Protein AF-A0AAU9LPA1-F1 (afdb_monomer)

Radius of gyration: 21.25 Å; Cα contacts (8 Å, |Δi|>4): 466; chains: 1; bounding box: 48×64×54 Å

Nearest PDB structures (foldseek):
  5tdm-assembly1_B  TM=9.597E-01  e=7.646E-27  Homo sapiens
  6hxh-assembly2_G  TM=8.617E-01  e=2.344E-28  Homo sapiens
  6hxi-assembly1_B  TM=8.928E-01  e=1.149E-27  Methanothrix soehngenii
  6znw-assembly1_B  TM=8.941E-01  e=1.763E-27  Methanothrix soehngenii
  6uuw-assembly1_A  TM=8.635E-01  e=1.298E-27  Homo sapiens

Sequence (310 aa):
MASLIITLLHLFIKFPSDFFKTKSKVHPCNRLFERLAIDFDWFLFSLQEKEATKPESDTKELISYARSNNKVVIGPATVGGIQAGAFKIGDTAGTIDNIIQCKLYRPGSVGFVSKSLYNIIVRVTDGIYEGIAIGGDVFPGSTLSDHVLRFNNIPQIKMIVVLGELGGRDEYSLVEALKSGKINKPVCAWVSGTCARLFKSEVQFGHVGAKSGGEMESAQAKNEALKDAGAVVPTSFESFEASIKETYEKLAEEGKITPVMEITPPHLPPKEVDNWLLHDATIREAYGGLNYEIFHLFRRTMRRWLRSFI

Foldseek 3Di:
DPFPDPDDDQPPPPPPPCLPVDPDPDDSLVVVCPVVPPDDQEEEAEDPPPDDDPPVVSVVVVLVSSVVSNHFYQDDAFCWKAQALFDDRHCPQHDPVSCVVLVSNDAFQEAEEECDDDRLLSVQGLHHRMYTRQHLEQDGSDAQQLSQLLLQLDLSHQEYEYEAEFADDRLVSVLVCLQVVSRDHAYAYAYDDQCQVVDPDWDDDPRNRHIHPDPCRHRVVSLVSCVVSPHNRDPDPVCSSVSSNVSNVVCVVVVSGDRDDDDDDDDDPPPVVVVVVVPDPPPPDDPDDDPDPVVVVVVVSSVVVSVSSD

Organism: NCBI:txid75947

Solvent-accessible surface area (backbone atoms only — not comparable to full-atom values): 17986 Å² total; per-residue (Å²): 144,85,87,83,88,85,77,86,78,81,70,70,87,72,72,59,85,70,75,80,68,70,94,57,103,60,66,77,62,60,65,57,52,67,68,57,64,76,84,57,66,65,44,79,38,63,54,65,90,83,68,72,83,73,57,69,66,62,49,50,53,50,38,53,52,30,57,78,65,75,30,50,32,42,7,38,47,24,60,37,30,35,34,24,56,76,49,66,34,72,65,40,71,64,52,71,67,49,31,58,77,44,50,38,70,38,56,25,35,28,27,36,38,22,44,62,90,77,75,66,58,40,80,54,44,65,15,44,27,33,37,39,18,28,16,32,42,76,68,41,42,40,54,67,36,60,54,49,56,42,41,57,70,37,86,68,37,59,35,36,39,40,42,52,56,24,17,66,62,62,68,53,57,35,26,51,37,34,64,69,59,76,47,84,53,58,37,38,39,49,38,40,59,62,67,58,78,80,49,96,59,78,52,78,49,96,38,79,26,30,34,56,83,47,72,75,18,31,14,59,50,45,39,51,48,34,37,77,33,68,34,51,50,56,96,45,79,84,44,39,61,56,53,48,26,54,54,47,50,51,35,38,75,71,63,74,43,78,79,62,79,89,72,86,74,82,87,72,82,64,74,75,57,58,68,60,59,73,71,49,94,80,80,85,82,85,92,80,83,81,70,61,67,57,50,50,50,49,53,49,55,46,50,60,58,56,60,67,76,115

Mean predicted aligned error: 13.07 Å

pLDDT: mean 71.8, std 25.43, range [22.91, 98.31]

Secondary structure (DSSP, 8-state):
--S-SSS---------GGGG----SS-HHHHHHHHHTTT-SEEE----TTS----HHHHHHHHHHHHHTT-EEE-SS---EEETTTEE-TTTT-SHHHHHHTTTTS--SEEEEESS---THHHHSS-EEEEEE--SSSS-SS-HHHHHHHHHH-TT--EEEEEEESSSSHHHHHHHHHHTT---S-EEEEEE-GGGGG-SS--B-SSTT-B--SGGGSHHHHHHHHHHTT-B--SSSTTHHHHHHHHHHHHHHTTS--PPPP-PPPPPPPTHHHHHHTT-TT--S--SS-SSHHHHHHHHHHHHHHTT--

InterPro domains:
  IPR002020 Citrate synthase [PTHR23118] (55-270)
  IPR005811 ATP-citrate synthase/succinyl-CoA ligase, C-terminal domain [PF00549] (117-232)
  IPR016102 Succinyl-CoA synthetase-like [G3DSA:3.40.50.261] (78-257)
  IPR016102 Succinyl-CoA synthetase-like [SSF52210] (89-243)

Structure (mmCIF, N/CA/C/O backbone):
data_AF-A0AAU9LPA1-F1
#
_entry.id   AF-A0AAU9LPA1-F1
#
loop_
_atom_site.group_PDB
_atom_site.id
_atom_site.type_symbol
_atom_site.label_atom_id
_atom_site.label_alt_id
_atom_site.label_comp_id
_atom_site.label_asym_id
_atom_site.label_entity_id
_atom_site.label_seq_id
_atom_site.pdbx_PDB_ins_code
_atom_site.Cartn_x
_atom_site.Cartn_y
_atom_site.Cartn_z
_atom_site.occupancy
_atom_site.B_iso_or_equiv
_atom_site.auth_seq_id
_atom_site.auth_comp_id
_atom_site.auth_asym_id
_atom_site.auth_atom_id
_atom_site.pdbx_PDB_model_num
ATOM 1 N N . MET A 1 1 ? 0.622 -30.640 17.023 1.00 25.89 1 MET A N 1
ATOM 2 C CA . MET A 1 1 ? 0.312 -30.340 15.603 1.00 25.89 1 MET A CA 1
ATOM 3 C C . MET A 1 1 ? 0.267 -28.827 15.313 1.00 25.89 1 MET A C 1
ATOM 5 O O . MET A 1 1 ? -0.582 -28.374 14.561 1.00 25.89 1 MET A O 1
ATOM 9 N N . ALA A 1 2 ? 1.189 -28.032 15.870 1.00 25.22 2 ALA A N 1
ATOM 10 C CA . ALA A 1 2 ? 1.262 -26.581 15.626 1.00 25.22 2 ALA A CA 1
ATOM 11 C C . ALA A 1 2 ? 2.718 -26.067 15.573 1.00 25.22 2 ALA A C 1
ATOM 13 O O . ALA A 1 2 ? 2.982 -24.917 15.885 1.00 25.22 2 ALA A O 1
ATOM 14 N N . SER A 1 3 ? 3.677 -26.928 15.206 1.00 25.06 3 SER A N 1
ATOM 15 C CA . SER A 1 3 ? 5.113 -26.618 15.323 1.00 25.06 3 SER A CA 1
ATOM 16 C C . SER A 1 3 ? 5.922 -26.895 14.049 1.00 25.06 3 SER A C 1
ATOM 18 O O . SER A 1 3 ? 7.108 -27.182 14.138 1.00 25.06 3 SER A O 1
ATOM 20 N N . LEU A 1 4 ? 5.307 -26.846 12.859 1.00 22.91 4 LEU A N 1
ATOM 21 C CA . LEU A 1 4 ? 5.985 -27.257 11.616 1.00 22.91 4 LEU A CA 1
ATOM 22 C C . LEU A 1 4 ? 5.607 -26.434 10.367 1.00 22.91 4 LEU A C 1
ATOM 24 O O . LEU A 1 4 ? 5.546 -26.972 9.268 1.00 22.91 4 LEU A O 1
ATOM 28 N N . ILE A 1 5 ? 5.327 -25.132 10.520 1.00 27.56 5 ILE A N 1
ATOM 29 C CA . ILE A 1 5 ? 4.976 -24.233 9.390 1.00 27.56 5 ILE A CA 1
ATOM 30 C C . ILE A 1 5 ? 5.965 -23.054 9.254 1.00 27.56 5 ILE A C 1
ATOM 32 O O . ILE A 1 5 ? 5.689 -22.067 8.589 1.00 27.56 5 ILE A O 1
ATOM 36 N N . ILE A 1 6 ? 7.164 -23.139 9.840 1.00 28.16 6 ILE A N 1
ATOM 37 C CA . ILE A 1 6 ? 8.212 -22.123 9.630 1.00 28.16 6 ILE A CA 1
ATOM 38 C C . ILE A 1 6 ? 9.537 -22.802 9.294 1.00 28.16 6 ILE A C 1
ATOM 40 O O . ILE A 1 6 ? 10.499 -22.718 10.048 1.00 28.16 6 ILE A O 1
ATOM 44 N N . THR A 1 7 ? 9.610 -23.510 8.166 1.00 26.11 7 THR A N 1
ATOM 45 C CA . THR A 1 7 ? 10.902 -23.753 7.508 1.00 26.11 7 THR A CA 1
ATOM 46 C C . THR A 1 7 ? 10.714 -24.070 6.025 1.00 26.11 7 THR A C 1
ATOM 48 O O . THR A 1 7 ? 9.915 -24.925 5.663 1.00 26.11 7 THR A O 1
ATOM 51 N N . LEU A 1 8 ? 11.510 -23.385 5.197 1.00 27.47 8 LEU A N 1
ATOM 52 C CA . LEU A 1 8 ? 11.857 -23.712 3.810 1.00 27.47 8 LEU A CA 1
ATOM 53 C C . LEU A 1 8 ? 10.744 -23.646 2.754 1.00 27.47 8 LEU A C 1
ATOM 55 O O . LEU A 1 8 ? 10.196 -24.653 2.328 1.00 27.47 8 LEU A O 1
ATOM 59 N N . LEU A 1 9 ? 10.577 -22.455 2.173 1.00 27.44 9 LEU A N 1
ATOM 60 C CA . LEU A 1 9 ? 10.394 -22.347 0.724 1.00 27.44 9 LEU A CA 1
ATOM 61 C C . LEU A 1 9 ? 11.063 -21.058 0.213 1.00 27.44 9 LEU A C 1
ATOM 63 O O . LEU A 1 9 ? 10.413 -20.069 -0.112 1.00 27.44 9 LEU A O 1
ATOM 67 N N . HIS A 1 10 ? 12.398 -21.061 0.151 1.00 27.53 10 HIS A N 1
ATOM 68 C CA . HIS A 1 10 ? 13.104 -20.167 -0.766 1.00 27.53 10 HIS A CA 1
ATOM 69 C C . HIS A 1 10 ? 12.846 -20.695 -2.178 1.00 27.53 10 HIS A C 1
ATOM 71 O O . HIS A 1 10 ? 13.619 -21.500 -2.695 1.00 27.53 10 HIS A O 1
ATOM 77 N N . LEU A 1 11 ? 11.746 -20.274 -2.805 1.00 26.80 11 LEU A N 1
ATOM 78 C CA . LEU A 1 11 ? 11.577 -20.470 -4.240 1.00 26.80 11 LEU A CA 1
ATOM 79 C C . LEU A 1 11 ? 12.449 -19.433 -4.967 1.00 26.80 11 LEU A C 1
ATOM 81 O O . LEU A 1 11 ? 11.961 -18.492 -5.583 1.00 26.80 11 LEU A O 1
ATOM 85 N N . PHE A 1 12 ? 13.770 -19.594 -4.871 1.00 26.23 12 PHE A N 1
ATOM 86 C CA . PHE A 1 12 ? 14.641 -19.103 -5.926 1.00 26.23 12 PHE A CA 1
ATOM 87 C C . PHE A 1 12 ? 14.330 -19.974 -7.138 1.00 26.23 12 PHE A C 1
ATOM 89 O O . PHE A 1 12 ? 14.742 -21.133 -7.195 1.00 26.23 12 PHE A O 1
ATOM 96 N N . ILE A 1 13 ? 13.636 -19.428 -8.134 1.00 29.64 13 ILE A N 1
ATOM 97 C CA . ILE A 1 13 ? 13.761 -19.962 -9.490 1.00 29.64 13 ILE A CA 1
ATOM 98 C C . ILE A 1 13 ? 15.169 -19.571 -9.962 1.00 29.64 13 ILE A C 1
ATOM 100 O O . ILE A 1 13 ? 15.362 -18.626 -10.720 1.00 29.64 13 ILE A O 1
ATOM 104 N N . LYS A 1 14 ? 16.192 -20.251 -9.432 1.00 23.80 14 LYS A N 1
ATOM 105 C CA . LYS A 1 14 ? 17.555 -20.172 -9.948 1.00 23.80 14 LYS A CA 1
ATOM 106 C C . LYS A 1 14 ? 17.574 -21.078 -11.170 1.00 23.80 14 LYS A C 1
ATOM 108 O O . LYS A 1 14 ? 17.682 -22.297 -11.048 1.00 23.80 14 LYS A O 1
ATOM 113 N N . PHE A 1 15 ? 17.379 -20.488 -12.345 1.00 30.17 15 PHE A N 1
ATOM 114 C CA . PHE A 1 15 ? 17.564 -21.216 -13.593 1.00 30.17 15 PHE A CA 1
ATOM 115 C C . PHE A 1 15 ? 19.013 -21.723 -13.642 1.00 30.17 15 PHE A C 1
ATOM 117 O O . PHE A 1 15 ? 19.930 -20.933 -13.397 1.00 30.17 15 PHE A O 1
ATOM 124 N N . PRO A 1 16 ? 19.257 -23.016 -13.920 1.00 23.89 16 PRO A N 1
ATOM 125 C CA . PRO A 1 16 ? 20.613 -23.492 -14.153 1.00 23.89 16 PRO A CA 1
ATOM 126 C C . PRO A 1 16 ? 21.226 -22.685 -15.303 1.00 23.89 16 PRO A C 1
ATOM 128 O O . PRO A 1 16 ? 20.545 -22.371 -16.278 1.00 23.89 16 PRO A O 1
ATOM 131 N N . SER A 1 17 ? 22.509 -22.347 -15.197 1.00 29.09 17 SER A N 1
ATOM 132 C CA . SER A 1 17 ? 23.259 -21.551 -16.184 1.00 29.09 17 SER A CA 1
ATOM 133 C C . SER A 1 17 ? 23.219 -22.127 -17.610 1.00 29.09 17 SER A C 1
ATOM 135 O O . SER A 1 17 ? 23.472 -21.412 -18.579 1.00 29.09 17 SER A O 1
ATOM 137 N N . ASP A 1 18 ? 22.839 -23.395 -17.758 1.00 28.44 18 ASP A N 1
ATOM 138 C CA . ASP A 1 18 ? 22.661 -24.063 -19.046 1.00 28.44 18 ASP A CA 1
ATOM 139 C C . ASP A 1 18 ? 21.283 -23.817 -19.697 1.00 28.44 18 ASP A C 1
ATOM 141 O O . ASP A 1 18 ? 21.105 -24.095 -20.884 1.00 28.44 18 ASP A O 1
ATOM 145 N N . PHE A 1 19 ? 20.324 -23.213 -18.981 1.00 30.16 19 PHE A N 1
ATOM 146 C CA . PHE A 1 19 ? 18.989 -22.867 -19.496 1.00 30.16 19 PHE A CA 1
ATOM 147 C C . PHE A 1 19 ? 19.043 -21.803 -20.612 1.00 30.16 19 PHE A C 1
ATOM 149 O O . PHE A 1 19 ? 18.192 -21.787 -21.500 1.00 30.16 19 PHE A O 1
ATOM 156 N N . PHE A 1 20 ? 20.088 -20.968 -20.626 1.00 30.47 20 PHE A N 1
ATOM 157 C CA . PHE A 1 20 ? 20.304 -19.912 -21.625 1.00 30.47 20 PHE A CA 1
ATOM 158 C C . PHE A 1 20 ? 21.114 -20.354 -22.860 1.00 30.47 20 PHE A C 1
ATOM 160 O O . PHE A 1 20 ? 21.300 -19.562 -23.781 1.00 30.47 20 PHE A O 1
ATOM 167 N N . LYS A 1 21 ? 21.603 -21.603 -22.929 1.00 24.19 21 LYS A N 1
ATOM 168 C CA . LYS A 1 21 ? 22.576 -22.022 -23.963 1.00 24.19 21 LYS A CA 1
ATOM 169 C C . LYS A 1 21 ? 22.000 -22.723 -25.198 1.00 24.19 21 LYS A C 1
ATOM 171 O O . LYS A 1 21 ? 22.768 -23.135 -26.068 1.00 24.19 21 LYS A O 1
ATOM 176 N N . THR A 1 22 ? 20.681 -22.857 -25.348 1.00 26.05 22 THR A N 1
ATOM 177 C CA . THR A 1 22 ? 20.134 -23.539 -26.537 1.00 26.05 22 THR A CA 1
ATOM 178 C C . THR A 1 22 ? 20.005 -22.592 -27.737 1.00 26.05 22 THR A C 1
ATOM 180 O O . THR A 1 22 ? 19.208 -21.658 -27.747 1.00 26.05 22 THR A O 1
ATOM 183 N N . LYS A 1 23 ? 20.822 -22.847 -28.770 1.00 25.84 23 LYS A N 1
ATOM 184 C CA . LYS A 1 23 ? 20.811 -22.185 -30.085 1.00 25.84 23 LYS A CA 1
ATOM 185 C C . LYS A 1 23 ? 19.492 -22.456 -30.828 1.00 25.84 23 LYS A C 1
ATOM 187 O O . LYS A 1 23 ? 19.424 -23.322 -31.691 1.00 25.84 23 LYS A O 1
ATOM 192 N N . SER A 1 24 ? 18.446 -21.698 -30.530 1.00 26.05 24 SER A N 1
ATOM 193 C CA . SER A 1 24 ? 17.284 -21.548 -31.411 1.00 26.05 24 SER A CA 1
ATOM 194 C C . SER A 1 24 ? 16.767 -20.122 -31.279 1.00 26.05 24 SER A C 1
ATOM 196 O O . SER A 1 24 ? 16.541 -19.674 -30.159 1.00 26.05 24 SER A O 1
ATOM 198 N N . LYS A 1 25 ? 16.605 -19.408 -32.400 1.00 27.36 25 LYS A N 1
ATOM 199 C CA . LYS A 1 25 ? 16.082 -18.032 -32.493 1.00 27.36 25 LYS A CA 1
ATOM 200 C C . LYS A 1 25 ? 14.596 -17.949 -32.083 1.00 27.36 25 LYS A C 1
ATOM 202 O O . LYS A 1 25 ? 13.742 -17.619 -32.894 1.00 27.36 25 LYS A O 1
ATOM 207 N N . VAL A 1 26 ? 14.287 -18.260 -30.829 1.00 27.36 26 VAL A N 1
ATOM 208 C CA . VAL A 1 26 ? 12.989 -18.035 -30.181 1.00 27.36 26 VAL A CA 1
ATOM 209 C C . VAL A 1 26 ? 13.312 -17.439 -28.814 1.00 27.36 26 VAL A C 1
ATOM 211 O O . VAL A 1 26 ? 14.067 -18.040 -28.052 1.00 27.36 26 VAL A O 1
ATOM 214 N N . HIS A 1 27 ? 12.833 -16.220 -28.551 1.00 28.77 27 HIS A N 1
ATOM 215 C CA . HIS A 1 27 ? 13.207 -15.442 -27.366 1.00 28.77 27 HIS A CA 1
ATOM 216 C C . HIS A 1 27 ? 12.975 -16.238 -26.060 1.00 28.77 27 HIS A C 1
ATOM 218 O O . HIS A 1 27 ? 11.924 -16.872 -25.927 1.00 28.77 27 HIS A O 1
ATOM 224 N N . PRO A 1 28 ? 13.901 -16.181 -25.074 1.00 32.56 28 PRO A N 1
ATOM 225 C CA . PRO A 1 28 ? 13.792 -16.892 -23.790 1.00 32.56 28 PRO A CA 1
ATOM 226 C C . PRO A 1 28 ? 12.477 -16.637 -23.035 1.00 32.56 28 PRO A C 1
ATOM 228 O O . PRO A 1 28 ? 12.010 -17.502 -22.296 1.00 32.56 28 PRO A O 1
ATOM 231 N N . CYS A 1 29 ? 11.857 -15.476 -23.270 1.00 36.91 29 CYS A N 1
ATOM 232 C CA . CYS A 1 29 ? 10.557 -15.087 -22.734 1.00 36.91 29 CYS A CA 1
ATOM 233 C C . CYS A 1 29 ? 9.452 -16.099 -23.086 1.00 36.91 29 CYS A C 1
ATOM 235 O O . CYS A 1 29 ? 8.732 -16.536 -22.190 1.00 36.91 29 CYS A O 1
ATOM 237 N N . ASN A 1 30 ? 9.344 -16.552 -24.341 1.00 30.62 30 ASN A N 1
ATOM 238 C CA . ASN A 1 30 ? 8.182 -17.328 -24.810 1.00 30.62 30 ASN A CA 1
ATOM 239 C C . ASN A 1 30 ? 8.044 -18.697 -24.124 1.00 30.62 30 ASN A C 1
ATOM 241 O O . ASN A 1 30 ? 6.934 -19.135 -23.839 1.00 30.62 30 ASN A O 1
ATOM 245 N N . ARG A 1 31 ? 9.156 -19.355 -23.760 1.00 31.17 31 ARG A N 1
ATOM 246 C CA . ARG A 1 31 ? 9.090 -20.626 -23.008 1.00 31.17 31 ARG A CA 1
ATOM 247 C C . ARG A 1 31 ? 8.753 -20.438 -21.529 1.00 31.17 31 ARG A C 1
ATOM 249 O O . ARG A 1 31 ? 8.183 -21.343 -20.922 1.00 31.17 31 ARG A O 1
ATOM 256 N N . LEU A 1 32 ? 9.115 -19.291 -20.949 1.00 37.56 32 LEU A N 1
ATOM 257 C CA . LEU A 1 32 ? 8.722 -18.921 -19.588 1.00 37.56 32 LEU A CA 1
ATOM 258 C C . LEU A 1 32 ? 7.206 -18.660 -19.531 1.00 37.56 32 LEU A C 1
ATOM 260 O O . LEU A 1 32 ? 6.538 -19.114 -18.603 1.00 37.56 32 LEU A O 1
ATOM 264 N N . PHE A 1 33 ? 6.675 -18.000 -20.569 1.00 37.41 33 PHE A N 1
ATOM 265 C CA . PHE A 1 33 ? 5.254 -17.702 -20.756 1.00 37.41 33 PHE A CA 1
ATOM 266 C C . PHE A 1 33 ? 4.384 -18.966 -20.833 1.00 37.41 33 PHE A C 1
ATOM 268 O O . PHE A 1 33 ? 3.417 -19.078 -20.085 1.00 37.41 33 PHE A O 1
ATOM 275 N N . GLU A 1 34 ? 4.735 -19.944 -21.672 1.00 31.38 34 GLU A N 1
ATOM 276 C CA . GLU A 1 34 ? 3.861 -21.100 -21.944 1.00 31.38 34 GLU A CA 1
ATOM 277 C C . GLU A 1 34 ? 3.741 -22.100 -20.779 1.00 31.38 34 GLU A C 1
ATOM 279 O O . GLU A 1 34 ? 2.695 -22.724 -20.615 1.00 31.38 34 GLU A O 1
ATOM 284 N N . ARG A 1 35 ? 4.778 -22.265 -19.940 1.00 32.47 35 ARG A N 1
ATOM 285 C CA . ARG A 1 35 ? 4.774 -23.268 -18.851 1.00 32.47 35 ARG A CA 1
ATOM 286 C C . ARG A 1 35 ? 4.304 -22.744 -17.496 1.00 32.47 35 ARG A C 1
ATOM 288 O O . ARG A 1 35 ? 3.750 -23.515 -16.721 1.00 32.47 35 ARG A O 1
ATOM 295 N N . LEU A 1 36 ? 4.496 -21.460 -17.200 1.00 37.28 36 LEU A N 1
ATOM 296 C CA . LEU A 1 36 ? 4.012 -20.850 -15.952 1.00 37.28 36 LEU A CA 1
ATOM 297 C C . LEU A 1 36 ? 2.509 -20.513 -16.029 1.00 37.28 36 LEU A C 1
ATOM 299 O O . LEU A 1 36 ? 1.811 -20.517 -15.016 1.00 37.28 36 LEU A O 1
ATOM 303 N N . ALA A 1 37 ? 1.994 -20.292 -17.242 1.00 32.97 37 ALA A N 1
ATOM 304 C CA . ALA A 1 37 ? 0.611 -19.949 -17.559 1.00 32.97 37 ALA A CA 1
ATOM 305 C C . ALA A 1 37 ? -0.466 -20.967 -17.140 1.00 32.97 37 ALA A C 1
ATOM 307 O O . ALA A 1 37 ? -1.625 -20.579 -17.018 1.00 32.97 37 ALA A O 1
ATOM 30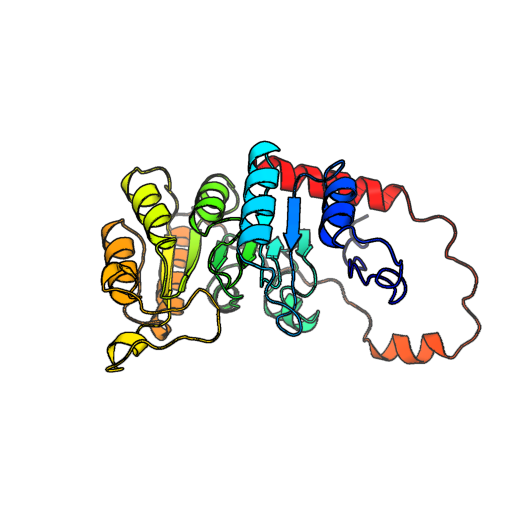8 N N . ILE A 1 38 ? -0.140 -22.236 -16.909 1.00 36.00 38 ILE A N 1
ATOM 309 C CA . ILE A 1 38 ? -1.173 -23.285 -16.881 1.00 36.00 38 ILE A CA 1
ATOM 310 C C . ILE A 1 38 ? -1.705 -23.578 -15.461 1.00 36.00 38 ILE A C 1
ATOM 312 O O . ILE A 1 38 ? -2.860 -23.966 -15.331 1.00 36.00 38 ILE A O 1
ATOM 316 N N . ASP A 1 39 ? -0.946 -23.300 -14.388 1.00 34.25 39 ASP A N 1
ATOM 317 C CA . ASP A 1 39 ? -1.281 -23.833 -13.046 1.00 34.25 39 ASP A CA 1
ATOM 318 C C . ASP A 1 39 ? -1.404 -22.822 -11.884 1.00 34.25 39 ASP A C 1
ATOM 320 O O . ASP A 1 39 ? -1.835 -23.209 -10.792 1.00 34.25 39 ASP A O 1
ATOM 324 N N . PHE A 1 40 ? -1.056 -21.544 -12.083 1.00 39.56 40 PHE A N 1
ATOM 325 C CA . PHE A 1 40 ? -1.021 -20.541 -11.003 1.00 39.56 40 PHE A CA 1
ATOM 326 C C . PHE A 1 40 ? -1.854 -19.291 -11.312 1.00 39.56 40 PHE A C 1
ATOM 328 O O . PHE A 1 40 ? -1.776 -18.754 -12.418 1.00 39.56 40 PHE A O 1
ATOM 335 N N . ASP A 1 41 ? -2.599 -18.803 -10.316 1.00 45.50 41 ASP A N 1
ATOM 336 C CA . ASP A 1 41 ? -3.430 -17.587 -10.402 1.00 45.50 41 ASP A CA 1
ATOM 337 C C . ASP A 1 41 ? -2.588 -16.287 -10.300 1.00 45.50 41 ASP A C 1
ATOM 339 O O . ASP A 1 41 ? -3.083 -15.193 -10.565 1.00 45.50 41 ASP A O 1
ATOM 343 N N . TRP A 1 42 ? -1.316 -16.390 -9.883 1.00 43.66 42 TRP A N 1
ATOM 344 C CA . TRP A 1 42 ? -0.427 -15.262 -9.560 1.00 43.66 42 TRP A CA 1
ATOM 345 C C . TRP A 1 42 ? 0.975 -15.455 -10.134 1.00 43.66 42 TRP A C 1
ATOM 347 O O . TRP A 1 42 ? 1.523 -16.557 -10.064 1.00 43.66 42 TRP A O 1
ATOM 357 N N . PHE A 1 43 ? 1.585 -14.366 -10.610 1.00 53.78 43 PHE A N 1
ATOM 358 C CA . PHE A 1 43 ? 2.985 -14.318 -11.031 1.00 53.78 43 PHE A CA 1
ATOM 359 C C . PHE A 1 43 ? 3.755 -13.230 -10.288 1.00 53.78 43 PHE A C 1
ATOM 361 O O . PHE A 1 43 ? 3.314 -12.088 -10.184 1.00 53.78 43 PHE A O 1
ATOM 368 N N . LEU A 1 44 ? 4.945 -13.581 -9.809 1.00 51.34 44 LEU A N 1
ATOM 369 C CA . LEU A 1 44 ? 5.936 -12.610 -9.365 1.00 51.34 44 LEU A CA 1
ATOM 370 C C . LEU A 1 44 ? 6.972 -12.435 -10.469 1.00 51.34 44 LEU A C 1
ATOM 372 O O . LEU A 1 44 ? 7.588 -13.415 -10.888 1.00 51.34 44 LEU A O 1
ATOM 376 N N . PHE A 1 45 ? 7.234 -11.190 -10.856 1.00 57.69 45 PHE A N 1
ATOM 377 C CA . PHE A 1 45 ? 8.414 -10.849 -11.644 1.00 57.69 45 PHE A CA 1
ATOM 378 C C . PHE A 1 45 ? 9.383 -10.023 -10.799 1.00 57.69 45 PHE A C 1
ATOM 380 O O . PHE A 1 45 ? 9.300 -8.802 -10.725 1.00 57.69 45 PHE A O 1
ATOM 387 N N . SER A 1 46 ? 10.334 -10.710 -10.166 1.00 51.22 46 SER A N 1
ATOM 388 C CA . SER A 1 46 ? 11.497 -10.069 -9.556 1.00 51.22 46 SER A CA 1
ATOM 389 C C . SER A 1 46 ? 12.635 -10.113 -10.571 1.00 51.22 46 SER A C 1
ATOM 391 O O . SER A 1 46 ? 13.391 -11.079 -10.637 1.00 51.22 46 SER A O 1
ATOM 393 N N . LEU A 1 47 ? 12.708 -9.110 -11.446 1.00 46.31 47 LEU A N 1
ATOM 394 C CA . LEU A 1 47 ? 13.939 -8.863 -12.191 1.00 46.31 47 LEU A CA 1
ATOM 395 C C . LEU A 1 47 ? 14.827 -8.034 -11.265 1.00 46.31 47 LEU A C 1
ATOM 397 O O . LEU A 1 47 ? 14.513 -6.881 -10.979 1.00 46.31 47 LEU A O 1
ATOM 401 N N . GLN A 1 48 ? 15.885 -8.651 -10.730 1.00 40.03 48 GLN A N 1
ATOM 402 C CA . GLN A 1 48 ? 16.951 -7.894 -10.079 1.00 40.03 48 GLN A CA 1
ATOM 403 C C . GLN A 1 48 ? 17.507 -6.908 -11.107 1.00 40.03 48 GLN A C 1
ATOM 405 O O . GLN A 1 48 ? 17.893 -7.319 -12.198 1.00 40.03 48 GLN A O 1
ATOM 410 N N . GLU A 1 49 ? 17.584 -5.633 -10.733 1.00 41.69 49 GLU A N 1
ATOM 411 C CA . GLU A 1 49 ? 17.997 -4.485 -11.561 1.00 41.69 49 GLU A CA 1
ATOM 412 C C . GLU A 1 49 ? 19.366 -4.621 -12.260 1.00 41.69 49 GLU A C 1
ATOM 414 O O . GLU A 1 49 ? 19.785 -3.714 -12.973 1.00 41.69 49 GLU A O 1
ATOM 419 N N . LYS A 1 50 ? 20.108 -5.718 -12.061 1.00 31.33 50 LYS A N 1
ATOM 420 C CA . LYS A 1 50 ? 21.499 -5.822 -12.505 1.00 31.33 50 LYS A CA 1
ATOM 421 C C . LYS A 1 50 ? 21.706 -6.253 -13.949 1.00 31.33 50 LYS A C 1
ATOM 423 O O . LYS A 1 50 ? 22.754 -5.912 -14.480 1.00 31.33 50 LYS A O 1
ATOM 428 N N . GLU A 1 51 ? 20.751 -6.898 -14.613 1.00 31.75 51 GLU A N 1
ATOM 429 C CA . GLU A 1 51 ? 20.845 -7.130 -16.060 1.00 31.75 51 GLU A CA 1
ATOM 430 C C . GLU A 1 51 ? 19.456 -7.089 -16.706 1.00 31.75 51 GLU A C 1
ATOM 432 O O . GLU A 1 51 ? 18.573 -7.863 -16.353 1.00 31.75 51 GLU A O 1
ATOM 437 N N . ALA A 1 52 ? 19.310 -6.189 -17.682 1.00 36.53 52 ALA A N 1
ATOM 438 C CA . ALA A 1 52 ? 18.143 -5.983 -18.536 1.00 36.53 52 ALA A CA 1
ATOM 439 C C . ALA A 1 52 ? 16.874 -5.481 -17.822 1.00 36.53 52 ALA A C 1
ATOM 441 O O . ALA A 1 52 ? 16.051 -6.248 -17.320 1.00 36.53 52 ALA A O 1
ATOM 442 N N . THR A 1 53 ? 16.629 -4.172 -17.937 1.00 43.81 53 THR A N 1
ATOM 443 C CA . THR A 1 53 ? 15.263 -3.693 -18.157 1.00 43.81 53 THR A CA 1
ATOM 444 C C . THR A 1 53 ? 14.641 -4.592 -19.219 1.00 43.81 53 THR A C 1
ATOM 446 O O . THR A 1 53 ? 15.091 -4.631 -20.367 1.00 43.81 53 THR A O 1
ATOM 449 N N . LYS A 1 54 ? 13.626 -5.369 -18.839 1.00 55.06 54 LYS A N 1
ATOM 450 C CA . LYS A 1 54 ? 12.757 -5.977 -19.841 1.00 55.06 54 LYS A CA 1
ATOM 451 C C . LYS A 1 54 ? 12.262 -4.817 -20.718 1.00 55.06 54 LYS A C 1
ATOM 453 O O . LYS A 1 54 ? 11.863 -3.796 -20.148 1.00 55.06 54 LYS A O 1
ATOM 458 N N . PRO A 1 55 ? 12.308 -4.901 -22.059 1.00 64.00 55 PRO A N 1
ATOM 459 C CA . PRO A 1 55 ? 11.707 -3.870 -22.893 1.00 64.00 55 PRO A CA 1
ATOM 460 C C . PRO A 1 55 ? 10.276 -3.619 -22.416 1.00 64.00 55 PRO A C 1
ATOM 462 O O . PRO A 1 55 ? 9.543 -4.575 -22.163 1.00 64.00 55 PRO A O 1
ATOM 465 N N . GLU A 1 56 ? 9.858 -2.357 -22.288 1.00 69.44 56 GLU A N 1
ATOM 466 C CA . GLU A 1 56 ? 8.507 -2.016 -21.803 1.00 69.44 56 GLU A CA 1
ATOM 467 C C . GLU A 1 56 ? 7.401 -2.766 -22.565 1.00 69.44 56 GLU A C 1
ATOM 469 O O . GLU A 1 56 ? 6.344 -3.070 -22.013 1.00 69.44 56 GLU A O 1
ATOM 474 N N . SER A 1 57 ? 7.662 -3.081 -23.838 1.00 77.12 57 SER A N 1
ATOM 475 C CA . SER A 1 57 ? 6.810 -3.908 -24.691 1.00 77.12 57 SER A CA 1
ATOM 476 C C . SER A 1 57 ? 6.519 -5.282 -24.080 1.00 77.12 57 SER A C 1
ATOM 478 O O . SER A 1 57 ? 5.360 -5.678 -23.983 1.00 77.12 57 SER A O 1
ATOM 480 N N . ASP A 1 58 ? 7.542 -5.984 -23.596 1.00 75.88 58 ASP A N 1
ATOM 481 C CA . ASP A 1 58 ? 7.395 -7.327 -23.037 1.00 75.88 58 ASP A CA 1
ATOM 482 C C . ASP A 1 58 ? 6.672 -7.310 -21.682 1.00 75.88 58 ASP A C 1
ATOM 484 O O . ASP A 1 58 ? 6.081 -8.313 -21.266 1.00 75.88 58 ASP A O 1
ATOM 488 N N . THR A 1 59 ? 6.782 -6.207 -20.937 1.00 76.56 59 THR A N 1
ATOM 489 C CA . THR A 1 59 ? 6.024 -6.000 -19.698 1.00 76.56 59 THR A CA 1
ATOM 490 C C . THR A 1 59 ? 4.555 -5.764 -20.033 1.00 76.56 59 THR A C 1
ATOM 492 O O . THR A 1 59 ? 3.690 -6.418 -19.458 1.00 76.56 59 THR A O 1
ATOM 495 N N . LYS A 1 60 ? 4.249 -4.924 -21.029 1.00 80.69 60 LYS A N 1
ATOM 496 C CA . LYS A 1 60 ? 2.871 -4.686 -21.493 1.00 80.69 60 LYS A CA 1
ATOM 497 C C . LYS A 1 60 ? 2.201 -5.961 -22.009 1.00 80.69 60 LYS A C 1
ATOM 499 O O . LYS A 1 60 ? 1.044 -6.208 -21.673 1.00 80.69 60 LYS A O 1
ATOM 504 N N . GLU A 1 61 ? 2.919 -6.787 -22.769 1.00 81.75 61 GLU A N 1
ATOM 505 C CA . GLU A 1 61 ? 2.412 -8.076 -23.256 1.00 81.75 61 GLU A CA 1
ATOM 506 C C . GLU A 1 61 ? 2.092 -9.031 -22.097 1.00 81.75 61 GLU A C 1
ATOM 508 O O . GLU A 1 61 ? 1.004 -9.605 -22.047 1.00 81.75 61 GLU A O 1
ATOM 513 N N . LEU A 1 62 ? 2.983 -9.125 -21.102 1.00 78.75 62 LEU A N 1
ATOM 514 C CA . LEU A 1 62 ? 2.749 -9.922 -19.896 1.00 78.75 62 LEU A CA 1
ATOM 515 C C . LEU A 1 62 ? 1.520 -9.445 -19.115 1.00 78.75 62 LEU A C 1
ATOM 517 O O . LEU A 1 62 ? 0.716 -10.267 -18.677 1.00 78.75 62 LEU A O 1
ATOM 521 N N . ILE A 1 63 ? 1.360 -8.133 -18.951 1.00 82.44 63 ILE A N 1
ATOM 522 C CA . ILE A 1 63 ? 0.212 -7.543 -18.254 1.00 82.44 63 ILE A CA 1
ATOM 523 C C . ILE A 1 63 ? -1.083 -7.845 -19.007 1.00 82.44 63 ILE A C 1
ATOM 525 O O . ILE A 1 63 ? -2.072 -8.251 -18.398 1.00 82.44 63 ILE A O 1
ATOM 529 N N . SER A 1 64 ? -1.078 -7.681 -20.332 1.00 84.06 64 SER A N 1
ATOM 530 C CA . SER A 1 64 ? -2.228 -7.990 -21.185 1.00 84.06 64 SER A CA 1
ATOM 531 C C . SER A 1 64 ? -2.616 -9.467 -21.086 1.00 84.06 64 SER A C 1
ATOM 533 O O . SER A 1 64 ? -3.789 -9.788 -20.875 1.00 84.06 64 SER A O 1
ATOM 535 N N . TYR A 1 65 ? -1.626 -10.361 -21.146 1.00 82.12 65 TYR A N 1
ATOM 536 C CA . TYR A 1 65 ? -1.829 -11.795 -20.991 1.00 82.12 65 TYR A CA 1
ATOM 537 C C . TYR A 1 65 ? -2.408 -12.139 -19.614 1.00 82.12 65 TYR A C 1
ATOM 539 O O . TYR A 1 65 ? -3.403 -12.858 -19.526 1.00 82.12 65 TYR A O 1
ATOM 547 N N . ALA A 1 66 ? -1.825 -11.606 -18.538 1.00 80.69 66 ALA A N 1
ATOM 548 C CA . ALA A 1 66 ? -2.280 -11.868 -17.178 1.00 80.69 66 ALA A CA 1
ATOM 549 C C . ALA A 1 66 ? -3.726 -11.404 -16.965 1.00 80.69 66 ALA A C 1
ATOM 551 O O . ALA A 1 66 ? -4.555 -12.193 -16.514 1.00 80.69 66 ALA A O 1
ATOM 552 N N . ARG A 1 67 ? -4.061 -10.177 -17.388 1.00 82.62 67 ARG A N 1
ATOM 553 C CA . ARG A 1 67 ? -5.428 -9.637 -17.306 1.00 82.62 67 ARG A CA 1
ATOM 554 C C . ARG A 1 67 ? -6.428 -10.478 -18.093 1.00 82.62 67 ARG A C 1
ATOM 556 O O . ARG A 1 67 ? -7.485 -10.800 -17.567 1.00 82.62 67 ARG A O 1
ATOM 563 N N . SER A 1 68 ? -6.072 -10.894 -19.309 1.00 85.25 68 SER A N 1
ATOM 564 C CA . SER A 1 68 ? -6.937 -11.738 -20.152 1.00 85.25 68 SER A CA 1
ATOM 565 C C . SER A 1 68 ? -7.199 -13.121 -19.548 1.00 85.25 68 SER A C 1
ATOM 567 O O . SER A 1 68 ? -8.165 -13.779 -19.919 1.00 85.25 68 SER A O 1
ATOM 569 N N . ASN A 1 69 ? -6.356 -13.558 -18.610 1.00 81.81 69 ASN A N 1
ATOM 570 C CA . ASN A 1 69 ? -6.466 -14.843 -17.926 1.00 81.81 69 ASN A CA 1
ATOM 571 C C . ASN A 1 69 ? -6.880 -14.707 -16.449 1.00 81.81 69 ASN A C 1
ATOM 573 O O . ASN A 1 69 ? -6.758 -15.678 -15.706 1.00 81.81 69 ASN A O 1
ATOM 577 N N . ASN A 1 70 ? -7.359 -13.533 -16.012 1.00 80.50 70 ASN A N 1
ATOM 578 C CA . ASN A 1 70 ? -7.718 -13.242 -14.615 1.00 80.50 70 ASN A CA 1
ATOM 579 C C . ASN A 1 70 ? -6.594 -13.551 -13.614 1.00 80.50 70 ASN A C 1
ATOM 581 O O . ASN A 1 70 ? -6.825 -14.095 -12.535 1.00 80.50 70 ASN A O 1
ATOM 585 N N . LYS A 1 71 ? -5.362 -13.210 -13.989 1.00 79.88 71 LYS A N 1
ATOM 586 C CA . LYS A 1 71 ? -4.169 -13.394 -13.165 1.00 79.88 71 LYS A CA 1
ATOM 587 C C . LYS A 1 71 ? -3.615 -12.059 -12.727 1.00 79.88 71 LYS A C 1
ATOM 589 O O . LYS A 1 71 ? -3.731 -11.064 -13.443 1.00 79.88 71 LYS A O 1
ATOM 594 N N . VAL A 1 72 ? -2.937 -12.066 -11.586 1.00 80.38 72 VAL A N 1
ATOM 595 C CA . VAL A 1 72 ? -2.260 -10.873 -11.079 1.00 80.38 72 VAL A CA 1
ATOM 596 C C . VAL A 1 72 ? -0.752 -11.024 -11.171 1.00 80.38 72 VAL A C 1
ATOM 598 O O . VAL A 1 72 ? -0.191 -12.094 -10.922 1.00 80.38 72 VAL A O 1
ATOM 601 N N . VAL A 1 73 ? -0.101 -9.926 -11.542 1.00 84.19 73 VAL A N 1
ATOM 602 C CA . VAL A 1 73 ? 1.350 -9.818 -11.647 1.00 84.19 73 VAL A CA 1
ATOM 603 C C . VAL A 1 73 ? 1.819 -8.786 -10.634 1.00 84.19 73 VAL A C 1
ATOM 605 O O . VAL A 1 73 ? 1.444 -7.627 -10.741 1.00 84.19 73 VAL A O 1
ATOM 608 N N . ILE A 1 74 ? 2.652 -9.200 -9.679 1.00 85.44 74 ILE A N 1
ATOM 609 C CA . ILE A 1 74 ? 3.367 -8.276 -8.789 1.00 85.44 74 ILE A CA 1
ATOM 610 C C . ILE A 1 74 ? 4.752 -8.025 -9.398 1.00 85.44 74 ILE A C 1
ATOM 612 O O . ILE A 1 74 ? 5.498 -8.980 -9.651 1.00 85.44 74 ILE A O 1
ATOM 616 N N . GLY A 1 75 ? 5.098 -6.757 -9.621 1.00 84.50 75 GLY A N 1
ATOM 617 C CA . GLY A 1 75 ? 6.305 -6.344 -10.343 1.00 84.50 75 GLY A CA 1
ATOM 618 C C . GLY A 1 75 ? 6.014 -5.883 -11.777 1.00 84.50 75 GLY A C 1
ATOM 619 O O . GLY A 1 75 ? 4.845 -5.773 -12.144 1.00 84.50 75 GLY A O 1
ATOM 620 N N . PRO A 1 76 ? 7.038 -5.653 -12.619 1.00 81.00 76 PRO A N 1
ATOM 621 C CA . PRO A 1 76 ? 8.446 -6.002 -12.404 1.00 81.00 76 PRO A CA 1
ATOM 622 C C . PRO A 1 76 ? 9.184 -5.071 -11.424 1.00 81.00 76 PRO A C 1
ATOM 624 O O . PRO A 1 76 ? 8.568 -4.221 -10.791 1.00 81.00 76 PRO A O 1
ATOM 627 N N . ALA A 1 77 ? 10.500 -5.263 -11.258 1.00 82.56 77 ALA A N 1
ATOM 628 C CA . ALA A 1 77 ? 11.349 -4.467 -10.358 1.00 82.56 77 ALA A CA 1
ATOM 629 C C . ALA A 1 77 ? 10.814 -4.399 -8.912 1.00 82.56 77 ALA A C 1
ATOM 631 O O . ALA A 1 77 ? 10.682 -3.332 -8.315 1.00 82.56 77 ALA A O 1
ATOM 632 N N . THR A 1 78 ? 10.469 -5.561 -8.352 1.00 84.69 78 THR A N 1
ATOM 633 C CA . THR A 1 78 ? 9.940 -5.693 -6.990 1.00 84.69 78 THR A CA 1
ATOM 634 C C . THR A 1 78 ? 10.668 -6.780 -6.200 1.00 84.69 78 THR A C 1
ATOM 636 O O . THR A 1 78 ? 11.134 -7.783 -6.753 1.00 84.69 78 THR A O 1
ATOM 639 N N . VAL A 1 79 ? 10.704 -6.612 -4.878 1.00 82.00 79 VAL A N 1
ATOM 640 C CA . VAL A 1 79 ? 11.056 -7.683 -3.930 1.00 82.00 79 VAL A CA 1
ATOM 641 C C . VAL A 1 79 ? 9.889 -8.652 -3.689 1.00 82.00 79 VAL A C 1
ATOM 643 O O . VAL A 1 79 ? 10.112 -9.769 -3.228 1.00 82.00 79 VAL A O 1
ATOM 646 N N . GLY A 1 80 ? 8.661 -8.248 -4.034 1.00 87.56 80 GLY A N 1
ATOM 647 C CA . GLY A 1 80 ? 7.433 -9.020 -3.879 1.00 87.56 80 GLY A CA 1
ATOM 648 C C . GLY A 1 80 ? 6.527 -8.486 -2.773 1.00 87.56 80 GLY A C 1
ATOM 649 O O . GLY A 1 80 ? 6.116 -7.328 -2.780 1.00 87.56 80 GLY A O 1
ATOM 650 N N . GLY A 1 81 ? 6.157 -9.357 -1.842 1.00 89.06 81 GLY A N 1
ATOM 651 C CA . GLY A 1 81 ? 5.188 -9.069 -0.799 1.00 89.06 81 GLY A CA 1
ATOM 652 C C . GLY A 1 81 ? 5.147 -10.149 0.277 1.00 89.06 81 GLY A C 1
ATOM 653 O O . GLY A 1 81 ? 5.764 -11.211 0.157 1.00 89.06 81 GLY A O 1
ATOM 654 N N . ILE A 1 82 ? 4.438 -9.858 1.358 1.00 88.00 82 ILE A N 1
ATOM 655 C CA . ILE A 1 82 ? 4.293 -10.739 2.510 1.00 88.00 82 ILE A CA 1
ATOM 656 C C . ILE A 1 82 ? 2.883 -10.631 3.080 1.00 88.00 82 ILE A C 1
ATOM 658 O O . ILE A 1 82 ? 2.382 -9.539 3.321 1.00 88.00 82 ILE A O 1
ATOM 662 N N . GLN A 1 83 ? 2.262 -11.773 3.344 1.00 91.38 83 GLN A N 1
ATOM 663 C CA . GLN A 1 83 ? 1.136 -11.891 4.254 1.00 91.38 83 GLN A CA 1
ATOM 664 C C . GLN A 1 83 ? 1.667 -12.443 5.577 1.00 91.38 83 GLN A C 1
ATOM 666 O O . GLN A 1 83 ? 2.156 -13.578 5.641 1.00 91.38 83 GLN A O 1
ATOM 671 N N . ALA A 1 84 ? 1.614 -11.626 6.625 1.00 90.06 84 ALA A N 1
ATOM 672 C CA . ALA A 1 84 ? 2.272 -11.936 7.883 1.00 90.06 84 ALA A CA 1
ATOM 673 C C . ALA A 1 84 ? 1.651 -13.175 8.549 1.00 90.06 84 ALA A C 1
ATOM 675 O O . ALA A 1 84 ? 0.432 -13.356 8.576 1.00 90.06 84 ALA A O 1
ATOM 676 N N . GLY A 1 85 ? 2.512 -14.063 9.046 1.00 87.62 85 GLY A N 1
ATOM 677 C CA . GLY A 1 85 ? 2.122 -15.368 9.591 1.00 87.62 85 GLY A CA 1
ATOM 678 C C . GLY A 1 85 ? 1.595 -16.385 8.568 1.00 87.62 85 GLY A C 1
ATOM 679 O O . GLY A 1 85 ? 1.149 -17.456 8.974 1.00 87.62 85 GLY A O 1
ATOM 680 N N . ALA A 1 86 ? 1.637 -16.083 7.264 1.00 87.75 86 ALA A N 1
ATOM 681 C CA . ALA A 1 86 ? 1.130 -16.972 6.218 1.00 87.75 86 ALA A CA 1
ATOM 682 C C . ALA A 1 86 ? 2.159 -17.251 5.116 1.00 87.75 86 ALA A C 1
ATOM 684 O O . ALA A 1 86 ? 2.632 -18.380 4.989 1.00 87.75 86 ALA A O 1
ATOM 685 N N . PHE A 1 87 ? 2.498 -16.251 4.300 1.00 85.50 87 PHE A N 1
ATOM 686 C CA . PHE A 1 87 ? 3.337 -16.448 3.119 1.00 85.50 87 PHE A CA 1
ATOM 687 C C . PHE A 1 87 ? 4.199 -15.224 2.823 1.00 85.50 87 PHE A C 1
ATOM 689 O O . PHE A 1 87 ? 3.743 -14.091 2.931 1.00 85.50 87 PHE A O 1
ATOM 696 N N . LYS A 1 88 ? 5.443 -15.457 2.403 1.00 84.88 88 LYS A N 1
ATOM 697 C CA . LYS A 1 88 ? 6.405 -14.429 2.002 1.00 84.88 88 LYS A CA 1
ATOM 698 C C . LYS A 1 88 ? 6.922 -14.758 0.610 1.00 84.88 88 LYS A C 1
ATOM 700 O O . LYS A 1 88 ? 7.297 -15.896 0.337 1.00 84.88 88 LYS A O 1
ATOM 705 N N . ILE A 1 89 ? 6.982 -13.748 -0.244 1.00 82.50 89 ILE A N 1
ATOM 706 C CA . ILE A 1 89 ? 7.506 -13.872 -1.595 1.00 82.50 89 ILE A CA 1
ATOM 707 C C . ILE A 1 89 ? 9.010 -13.567 -1.599 1.00 82.50 89 ILE A C 1
ATOM 709 O O . ILE A 1 89 ? 9.422 -12.459 -1.250 1.00 82.50 89 ILE A O 1
ATOM 713 N N . GLY A 1 90 ? 9.821 -14.537 -2.033 1.00 82.81 90 GLY A N 1
ATOM 714 C CA . GLY A 1 90 ? 11.261 -14.364 -2.256 1.00 82.81 90 GLY A CA 1
ATOM 715 C C . GLY A 1 90 ? 11.990 -13.760 -1.052 1.00 82.81 90 GLY A C 1
ATOM 716 O O . GLY A 1 90 ? 11.807 -14.199 0.084 1.00 82.81 90 GLY A O 1
ATOM 717 N N . ASP A 1 91 ? 12.775 -12.714 -1.304 1.00 82.44 91 ASP A N 1
ATOM 718 C CA . ASP A 1 91 ? 13.589 -12.028 -0.294 1.00 82.44 91 ASP A CA 1
ATOM 719 C C . ASP A 1 91 ? 12.835 -10.917 0.468 1.00 82.44 91 ASP A C 1
ATOM 721 O O . ASP A 1 91 ? 13.437 -10.207 1.275 1.00 82.44 91 ASP A O 1
ATOM 725 N N . THR A 1 92 ? 11.513 -10.771 0.281 1.00 83.56 92 THR A N 1
ATOM 726 C CA . THR A 1 92 ? 10.704 -9.730 0.954 1.00 83.56 92 THR A CA 1
ATOM 727 C C . THR A 1 92 ? 10.941 -9.721 2.467 1.00 83.56 92 THR A C 1
ATOM 729 O O . THR A 1 92 ? 10.885 -10.761 3.103 1.00 83.56 92 THR A O 1
ATOM 732 N N . ALA A 1 93 ? 11.187 -8.568 3.090 1.00 82.88 93 ALA A N 1
ATOM 733 C CA . ALA A 1 93 ? 11.496 -8.462 4.526 1.00 82.88 93 ALA A CA 1
ATOM 734 C C . ALA A 1 93 ? 12.788 -9.176 4.996 1.00 82.88 93 ALA A C 1
ATOM 736 O O . ALA A 1 93 ? 13.007 -9.298 6.198 1.00 82.88 93 ALA A O 1
ATOM 737 N N . GLY A 1 94 ? 13.663 -9.612 4.084 1.00 85.44 94 GLY A N 1
ATOM 738 C CA . GLY A 1 94 ? 15.048 -9.977 4.391 1.00 85.44 94 GLY A CA 1
ATOM 739 C C . GLY A 1 94 ? 15.213 -11.149 5.361 1.00 85.44 94 GLY A C 1
ATOM 740 O O . GLY A 1 94 ? 14.605 -12.211 5.185 1.00 85.44 94 GLY A O 1
ATOM 741 N N . THR A 1 95 ? 16.097 -10.965 6.346 1.00 85.88 95 THR A N 1
ATOM 742 C CA . THR A 1 95 ? 16.496 -11.997 7.310 1.00 85.88 95 THR A CA 1
ATOM 743 C C . THR A 1 95 ? 15.374 -12.354 8.283 1.00 85.88 95 THR A C 1
ATOM 745 O O . THR A 1 95 ? 14.401 -11.625 8.472 1.00 85.88 95 THR A O 1
ATOM 748 N N . ILE A 1 96 ? 15.544 -13.497 8.942 1.00 84.25 96 ILE A N 1
ATOM 749 C CA . ILE A 1 96 ? 14.645 -13.967 9.998 1.00 84.25 96 ILE A CA 1
ATOM 750 C C . ILE A 1 96 ? 14.607 -12.972 11.164 1.00 84.25 96 ILE A C 1
ATOM 752 O O . ILE A 1 96 ? 13.528 -12.690 11.675 1.00 84.25 96 ILE A O 1
ATOM 756 N N . ASP A 1 97 ? 15.744 -12.372 11.519 1.00 86.19 97 ASP A N 1
ATOM 757 C CA . ASP A 1 97 ? 15.799 -11.346 12.565 1.00 86.19 97 ASP A CA 1
ATOM 758 C C . ASP A 1 97 ? 14.910 -10.151 12.221 1.00 86.19 97 ASP A C 1
ATOM 760 O O . ASP A 1 97 ? 14.146 -9.691 13.065 1.00 86.19 97 ASP A O 1
ATOM 764 N N . ASN A 1 98 ? 14.924 -9.696 10.962 1.00 86.75 98 ASN A N 1
ATOM 765 C CA . ASN A 1 98 ? 14.043 -8.617 10.527 1.00 86.75 98 ASN A CA 1
ATOM 766 C C . ASN A 1 98 ? 12.562 -9.038 10.542 1.00 86.75 98 ASN A C 1
ATOM 768 O O . ASN A 1 98 ? 11.709 -8.249 10.944 1.00 86.75 98 ASN A O 1
ATOM 772 N N . ILE A 1 99 ? 12.242 -10.282 10.165 1.00 87.75 99 ILE A N 1
ATOM 773 C CA . ILE A 1 99 ? 10.878 -10.836 10.266 1.00 87.75 99 ILE A CA 1
ATOM 774 C C . ILE A 1 99 ? 10.385 -10.821 11.719 1.00 87.75 99 ILE A C 1
ATOM 776 O O . ILE A 1 99 ? 9.234 -10.458 11.967 1.00 87.75 99 ILE A O 1
ATOM 780 N N . ILE A 1 100 ? 11.245 -11.178 12.674 1.00 88.19 100 ILE A N 1
ATOM 781 C CA . ILE A 1 100 ? 10.921 -11.173 14.105 1.00 88.19 100 ILE A CA 1
ATOM 782 C C . ILE A 1 100 ? 10.775 -9.739 14.623 1.00 88.19 100 ILE A C 1
ATOM 784 O O . ILE A 1 100 ? 9.753 -9.412 15.221 1.00 88.19 100 ILE A O 1
ATOM 788 N N . GLN A 1 101 ? 11.744 -8.864 14.341 1.00 88.06 101 GLN A N 1
ATOM 789 C CA . GLN A 1 101 ? 11.723 -7.457 14.764 1.00 88.06 101 GLN A CA 1
ATOM 790 C C . GLN A 1 101 ? 10.507 -6.702 14.217 1.00 88.06 101 GLN A C 1
ATOM 792 O O . GLN A 1 101 ? 9.931 -5.867 14.910 1.00 88.06 101 GLN A O 1
ATOM 797 N N . CYS A 1 102 ? 10.090 -7.024 12.991 1.00 89.94 102 CYS A N 1
ATOM 798 C CA . CYS A 1 102 ? 8.912 -6.442 12.356 1.00 89.94 102 CYS A CA 1
ATOM 799 C C . CYS A 1 102 ? 7.615 -7.210 12.658 1.00 89.94 102 CYS A C 1
ATOM 801 O O . CYS A 1 102 ? 6.583 -6.916 12.061 1.00 89.94 102 CYS A O 1
ATOM 803 N N . LYS A 1 103 ? 7.636 -8.200 13.559 1.00 90.94 103 LYS A N 1
ATOM 804 C CA . LYS A 1 103 ? 6.451 -8.979 13.962 1.00 90.94 103 LYS A CA 1
ATOM 805 C C . LYS A 1 103 ? 5.717 -9.664 12.799 1.00 90.94 103 LYS A C 1
ATOM 807 O O . LYS A 1 103 ? 4.533 -9.965 12.889 1.00 90.94 103 LYS A O 1
ATOM 812 N N . LEU A 1 104 ? 6.420 -9.962 11.704 1.00 89.69 104 LEU A N 1
ATOM 813 C CA . LEU A 1 104 ? 5.844 -10.500 10.462 1.00 89.69 104 LEU A CA 1
ATOM 814 C C . LEU A 1 104 ? 5.508 -12.001 10.545 1.00 89.69 104 LEU A C 1
ATOM 816 O O . LEU A 1 104 ? 4.994 -12.588 9.592 1.00 89.69 104 LEU A O 1
ATOM 820 N N . TYR A 1 105 ? 5.786 -12.635 11.684 1.00 89.25 105 TYR A N 1
ATOM 821 C CA . TYR A 1 105 ? 5.422 -14.021 11.982 1.00 89.25 105 TYR A CA 1
ATOM 822 C C . TYR A 1 105 ? 3.956 -14.182 12.422 1.00 89.25 105 TYR A C 1
ATOM 824 O O . TYR A 1 105 ? 3.484 -15.311 12.547 1.00 89.25 105 TYR A O 1
ATOM 832 N N . ARG A 1 106 ? 3.222 -13.081 12.632 1.00 90.69 106 ARG A N 1
ATOM 833 C CA . ARG A 1 106 ? 1.784 -13.083 12.923 1.00 90.69 106 ARG A CA 1
ATOM 834 C C . ARG A 1 106 ? 1.062 -11.960 12.165 1.00 90.69 106 ARG A C 1
ATOM 836 O O . ARG A 1 106 ? 1.668 -10.921 11.923 1.00 90.69 106 ARG A O 1
ATOM 843 N N . PRO A 1 107 ? -0.221 -12.125 11.811 1.00 92.56 107 PRO A N 1
ATOM 844 C CA . PRO A 1 107 ? -0.985 -11.049 11.189 1.00 92.56 107 PRO A CA 1
ATOM 845 C C . PRO A 1 107 ? -1.254 -9.909 12.183 1.00 92.56 107 PRO A C 1
ATOM 847 O O . PRO A 1 107 ? -1.536 -10.157 13.358 1.00 92.56 107 PRO A O 1
ATOM 850 N N . GLY A 1 108 ? -1.163 -8.665 11.709 1.00 94.69 108 GLY A N 1
ATOM 851 C CA . GLY A 1 108 ? -1.759 -7.487 12.354 1.00 94.69 108 GLY A CA 1
ATOM 852 C C . GLY A 1 108 ? -3.043 -7.046 11.644 1.00 94.69 108 GLY A C 1
ATOM 853 O O . GLY A 1 108 ? -3.709 -7.868 11.010 1.00 94.69 108 GLY A O 1
ATOM 854 N N . SER A 1 109 ? -3.369 -5.754 11.712 1.00 96.75 109 SER A N 1
ATOM 855 C CA . SER A 1 109 ? -4.608 -5.185 11.155 1.00 96.75 109 SER A CA 1
ATOM 856 C C . SER A 1 109 ? -4.387 -4.240 9.965 1.00 96.75 109 SER A C 1
ATOM 858 O O . SER A 1 109 ? -5.353 -3.682 9.435 1.00 96.75 109 SER A O 1
ATOM 860 N N . VAL A 1 110 ? -3.140 -4.039 9.525 1.00 96.88 110 VAL A N 1
ATOM 861 C CA . VAL A 1 110 ? -2.793 -3.038 8.501 1.00 96.88 110 VAL A CA 1
ATOM 862 C C . VAL A 1 110 ? -2.519 -3.673 7.136 1.00 96.88 110 VAL A C 1
ATOM 864 O O . VAL A 1 110 ? -1.682 -4.567 7.014 1.00 96.88 110 VAL A O 1
ATOM 867 N N . GLY A 1 111 ? -3.190 -3.187 6.091 1.00 96.56 111 GLY A N 1
ATOM 868 C CA . GLY A 1 111 ? -2.830 -3.470 4.698 1.00 96.56 111 GLY A CA 1
ATOM 869 C C . GLY A 1 111 ? -1.834 -2.433 4.188 1.00 96.56 111 GLY A C 1
ATOM 870 O O . GLY A 1 111 ? -2.096 -1.240 4.308 1.00 96.56 111 GLY A O 1
ATOM 871 N N . PHE A 1 112 ? -0.709 -2.856 3.623 1.00 95.94 112 PHE A N 1
ATOM 872 C CA . PHE A 1 112 ? 0.335 -1.959 3.130 1.00 95.94 112 PHE A CA 1
ATOM 873 C C . PHE A 1 112 ? 0.612 -2.186 1.644 1.00 95.94 112 PHE A C 1
ATOM 875 O O . PHE A 1 112 ? 0.810 -3.319 1.203 1.00 95.94 112 PHE A O 1
ATOM 882 N N . VAL A 1 113 ? 0.648 -1.113 0.858 1.00 94.94 113 VAL A N 1
ATOM 883 C CA . VAL A 1 113 ? 1.096 -1.170 -0.537 1.00 94.94 113 VAL A CA 1
ATOM 884 C C . VAL A 1 113 ? 2.029 -0.011 -0.849 1.00 94.94 113 VAL A C 1
ATOM 886 O O . VAL A 1 113 ? 1.854 1.109 -0.368 1.00 94.94 113 VAL A O 1
ATOM 889 N N . SER A 1 114 ? 3.052 -0.293 -1.645 1.00 91.62 114 SER A N 1
ATOM 890 C CA . SER A 1 114 ? 4.105 0.664 -1.955 1.00 91.62 114 SER A CA 1
ATOM 891 C C . SER A 1 114 ? 4.796 0.359 -3.272 1.00 91.62 114 SER A C 1
ATOM 893 O O . SER A 1 114 ? 4.641 -0.735 -3.816 1.00 91.62 114 SER A O 1
ATOM 895 N N . LYS A 1 115 ? 5.632 1.285 -3.744 1.00 82.19 115 LYS A N 1
ATOM 896 C CA . LYS A 1 115 ? 6.680 0.945 -4.719 1.00 82.19 115 LYS A CA 1
ATOM 897 C C . LYS A 1 115 ? 7.910 0.299 -4.060 1.00 82.19 115 LYS A C 1
ATOM 899 O O . LYS A 1 115 ? 8.591 -0.488 -4.709 1.00 82.19 115 LYS A O 1
ATOM 904 N N . SER A 1 116 ? 8.151 0.552 -2.766 1.00 68.81 116 SER A N 1
ATOM 905 C CA . SER A 1 116 ? 9.273 0.007 -1.981 1.00 68.81 116 SER A CA 1
ATOM 906 C C . SER A 1 116 ? 8.891 -0.337 -0.527 1.00 68.81 116 SER A C 1
ATOM 908 O O . SER A 1 116 ? 8.096 0.350 0.110 1.00 68.81 116 SER A O 1
ATOM 910 N N . LEU A 1 117 ? 9.471 -1.415 0.020 1.00 60.53 117 LEU A N 1
ATOM 911 C CA . LEU A 1 117 ? 9.113 -1.958 1.343 1.00 60.53 117 LEU A CA 1
ATOM 912 C C . LEU A 1 117 ? 9.479 -1.006 2.489 1.00 60.53 117 LEU A C 1
ATOM 914 O O . LEU A 1 117 ? 10.588 -0.478 2.541 1.00 60.53 117 LEU A O 1
ATOM 918 N N . TYR A 1 118 ? 8.564 -0.866 3.454 1.00 62.78 118 TYR A N 1
ATOM 919 C CA . TYR A 1 118 ? 8.689 0.072 4.567 1.00 62.78 118 TYR A CA 1
ATOM 920 C C . TYR A 1 118 ? 8.289 -0.564 5.905 1.00 62.78 118 TYR A C 1
ATOM 922 O O . TYR A 1 118 ? 7.206 -1.129 6.043 1.00 62.78 118 TYR A O 1
ATOM 930 N N . ASN A 1 119 ? 9.165 -0.448 6.908 1.00 69.81 119 ASN A N 1
ATOM 931 C CA . ASN A 1 119 ? 9.041 -1.158 8.188 1.00 69.81 119 ASN A CA 1
ATOM 932 C C . ASN A 1 119 ? 8.444 -0.308 9.329 1.00 69.81 119 ASN A C 1
ATOM 934 O O . ASN A 1 119 ? 8.403 -0.783 10.459 1.00 69.81 119 ASN A O 1
ATOM 938 N N . ILE A 1 120 ? 7.995 0.935 9.103 1.00 80.88 120 ILE A N 1
ATOM 939 C CA . ILE A 1 120 ? 7.577 1.808 10.223 1.00 80.88 120 ILE A CA 1
ATOM 940 C C . ILE A 1 120 ? 6.269 1.362 10.884 1.00 80.88 120 ILE A C 1
ATOM 942 O O . ILE A 1 120 ? 6.076 1.556 12.079 1.00 80.88 120 ILE A O 1
ATOM 946 N N . ILE A 1 121 ? 5.388 0.720 10.113 1.00 88.75 121 ILE A N 1
ATOM 947 C CA . ILE A 1 121 ? 4.020 0.369 10.522 1.00 88.75 121 ILE A CA 1
ATOM 948 C C . ILE A 1 121 ? 4.021 -0.464 11.808 1.00 88.75 121 ILE A C 1
ATOM 950 O O . ILE A 1 121 ? 3.185 -0.275 12.686 1.00 88.75 121 ILE A O 1
ATOM 954 N N . VAL A 1 122 ? 4.997 -1.356 11.951 1.00 88.62 122 VAL A N 1
ATOM 955 C CA . VAL A 1 122 ? 5.097 -2.327 13.052 1.00 88.62 122 VAL A CA 1
ATOM 956 C C . VAL A 1 122 ? 5.480 -1.686 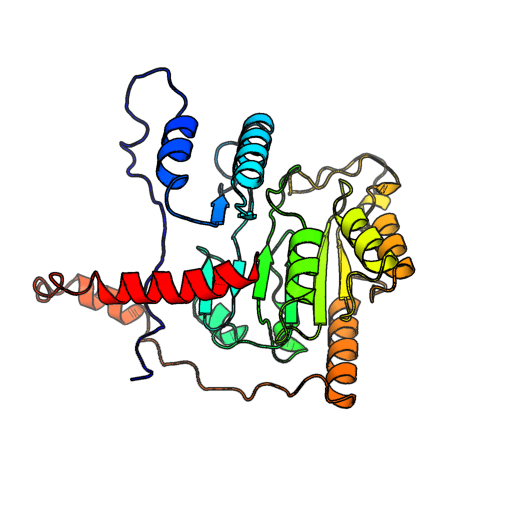14.390 1.00 88.62 122 VAL A C 1
ATOM 958 O O . VAL A 1 122 ? 5.322 -2.315 15.435 1.00 88.62 122 VAL A O 1
ATOM 961 N N . ARG A 1 123 ? 5.997 -0.448 14.364 1.00 88.56 123 ARG A N 1
ATOM 962 C CA . ARG A 1 123 ? 6.373 0.318 15.562 1.00 88.56 123 ARG A CA 1
ATOM 963 C C . ARG A 1 123 ? 5.183 1.032 16.189 1.00 88.56 123 ARG A C 1
ATOM 965 O O . ARG A 1 123 ? 5.172 1.230 17.398 1.00 88.56 123 ARG A O 1
ATOM 972 N N . VAL A 1 124 ? 4.201 1.400 15.368 1.00 93.50 124 VAL A N 1
ATOM 973 C CA . VAL A 1 124 ? 3.079 2.263 15.766 1.00 93.50 124 VAL A CA 1
ATOM 974 C C . VAL A 1 124 ? 1.706 1.605 15.672 1.00 93.50 124 VAL A C 1
ATOM 976 O O . VAL A 1 124 ? 0.716 2.212 16.063 1.00 93.50 124 VAL A O 1
ATOM 979 N N . THR A 1 125 ? 1.630 0.370 15.180 1.00 94.75 125 THR A N 1
ATOM 980 C CA . THR A 1 125 ? 0.384 -0.406 15.074 1.00 94.75 125 THR A CA 1
ATOM 981 C C . THR A 1 125 ? 0.574 -1.820 15.623 1.00 94.75 125 THR A C 1
ATOM 983 O O . THR A 1 125 ? 1.679 -2.208 16.017 1.00 94.75 125 THR A O 1
ATOM 986 N N . ASP A 1 126 ? -0.482 -2.636 15.608 1.00 94.31 126 ASP A N 1
ATOM 987 C CA . ASP A 1 126 ? -0.355 -4.075 15.848 1.00 94.31 126 ASP A CA 1
ATOM 988 C C . ASP A 1 126 ? 0.406 -4.806 14.731 1.00 94.31 126 ASP A C 1
ATOM 990 O O . ASP A 1 126 ? 0.737 -5.969 14.913 1.00 94.31 126 ASP A O 1
ATOM 994 N N . GLY A 1 127 ? 0.744 -4.169 13.612 1.00 93.75 127 GLY A N 1
ATOM 995 C CA . GLY A 1 127 ? 1.571 -4.737 12.554 1.00 93.75 127 GLY A CA 1
ATOM 996 C C . GLY A 1 127 ? 0.826 -4.968 11.243 1.00 93.75 127 GLY A C 1
ATOM 997 O O . GLY A 1 127 ? -0.349 -4.645 11.065 1.00 93.75 127 GLY A O 1
ATOM 998 N N . ILE A 1 128 ? 1.552 -5.530 10.282 1.00 93.69 128 ILE A N 1
ATOM 999 C CA . ILE A 1 128 ? 1.061 -5.723 8.919 1.00 93.69 128 ILE A CA 1
ATOM 1000 C C . ILE A 1 128 ? 0.228 -7.009 8.858 1.00 93.69 128 ILE A C 1
ATOM 1002 O O . ILE A 1 128 ? 0.652 -8.057 9.334 1.00 93.69 128 ILE A O 1
ATOM 1006 N N . TYR A 1 129 ? -0.957 -6.943 8.258 1.00 94.69 129 TYR A N 1
ATOM 1007 C CA . TYR A 1 129 ? -1.697 -8.125 7.815 1.00 94.69 129 TYR A CA 1
ATOM 1008 C C . TYR A 1 129 ? -1.118 -8.630 6.490 1.00 94.69 129 TYR A C 1
ATOM 1010 O O . TYR A 1 129 ? -0.720 -9.788 6.361 1.00 94.69 129 TYR A O 1
ATOM 1018 N N . GLU A 1 130 ? -1.029 -7.728 5.510 1.00 93.62 130 GLU A N 1
ATOM 1019 C CA . GLU A 1 130 ? -0.448 -7.994 4.201 1.00 93.62 130 GLU A CA 1
ATOM 1020 C C . GLU A 1 130 ? 0.247 -6.745 3.650 1.00 93.62 130 GLU A C 1
ATOM 1022 O O . GLU A 1 130 ? -0.301 -5.646 3.722 1.00 93.62 130 GLU A O 1
ATOM 1027 N N . GLY A 1 131 ? 1.454 -6.917 3.111 1.00 92.75 131 GLY A N 1
ATOM 1028 C CA . GLY A 1 131 ? 2.298 -5.864 2.558 1.00 92.75 131 GLY A CA 1
ATOM 1029 C C . GLY A 1 131 ? 2.800 -6.220 1.162 1.00 92.75 131 GLY A C 1
ATOM 1030 O O . GLY A 1 131 ? 3.432 -7.261 0.999 1.00 92.75 131 GLY A O 1
ATOM 1031 N N . ILE A 1 132 ? 2.558 -5.364 0.169 1.00 92.69 132 ILE A N 1
ATOM 1032 C CA . ILE A 1 132 ? 2.965 -5.575 -1.230 1.00 92.69 132 ILE A CA 1
ATOM 1033 C C . ILE A 1 132 ? 3.848 -4.416 -1.718 1.00 92.69 132 ILE A C 1
ATOM 1035 O O . ILE A 1 132 ? 3.495 -3.249 -1.538 1.00 92.69 132 ILE A O 1
ATOM 1039 N N . ALA A 1 133 ? 4.965 -4.726 -2.383 1.00 91.44 133 ALA A N 1
ATOM 1040 C CA . ALA A 1 133 ? 5.618 -3.788 -3.294 1.00 91.44 133 ALA A CA 1
ATOM 1041 C C . ALA A 1 133 ? 5.200 -4.087 -4.732 1.00 91.44 133 ALA A C 1
ATOM 1043 O O . ALA A 1 133 ? 5.472 -5.172 -5.247 1.00 91.44 133 ALA A O 1
ATOM 1044 N N . ILE A 1 134 ? 4.588 -3.114 -5.401 1.00 90.12 134 ILE A N 1
ATOM 1045 C CA . ILE A 1 134 ? 4.199 -3.254 -6.811 1.00 90.12 134 ILE A CA 1
ATOM 1046 C C . ILE A 1 134 ? 5.394 -3.141 -7.768 1.00 90.12 134 ILE A C 1
ATOM 1048 O O . ILE A 1 134 ? 5.329 -3.660 -8.878 1.00 90.12 134 ILE A O 1
ATOM 1052 N N . GLY A 1 135 ? 6.490 -2.533 -7.303 1.00 85.81 135 GLY A N 1
ATOM 1053 C CA . GLY A 1 135 ? 7.725 -2.320 -8.053 1.00 85.81 135 GLY A CA 1
ATOM 1054 C C . GLY A 1 135 ? 7.898 -0.900 -8.597 1.00 85.81 135 GLY A C 1
ATOM 1055 O O . GLY A 1 135 ? 6.973 -0.086 -8.566 1.00 85.81 135 GLY A O 1
ATOM 1056 N N . GLY A 1 136 ? 9.120 -0.597 -9.046 1.00 81.38 136 GLY A N 1
ATOM 1057 C CA . GLY A 1 136 ? 9.547 0.740 -9.494 1.00 81.38 136 GLY A CA 1
ATOM 1058 C C . GLY A 1 136 ? 9.433 1.007 -11.003 1.00 81.38 136 GLY A C 1
ATOM 1059 O O . GLY A 1 136 ? 9.793 2.093 -11.465 1.00 81.38 136 GLY A O 1
ATOM 1060 N N . ASP A 1 137 ? 8.958 0.034 -11.781 1.00 79.50 137 ASP A N 1
ATOM 1061 C CA . ASP A 1 137 ? 8.819 0.164 -13.235 1.00 79.50 137 ASP A CA 1
ATOM 1062 C C . ASP A 1 137 ? 7.683 1.121 -13.640 1.00 79.50 137 ASP A C 1
ATOM 1064 O O . ASP A 1 137 ? 6.738 1.368 -12.892 1.00 79.50 137 ASP A O 1
ATOM 1068 N N . VAL A 1 138 ? 7.756 1.645 -14.871 1.00 77.00 138 VAL A N 1
ATOM 1069 C CA . VAL A 1 138 ? 6.744 2.561 -15.444 1.00 77.00 138 VAL A CA 1
ATOM 1070 C C . VAL A 1 138 ? 5.372 1.887 -15.570 1.00 77.00 138 VAL A C 1
ATOM 1072 O O . VAL A 1 138 ? 4.339 2.530 -15.388 1.00 77.00 138 VAL A O 1
ATOM 1075 N N . PHE A 1 139 ? 5.361 0.587 -15.878 1.00 81.56 139 PHE A N 1
ATOM 1076 C CA . PHE A 1 139 ? 4.154 -0.219 -16.051 1.00 81.56 139 PHE A CA 1
ATOM 1077 C C . PHE A 1 139 ? 4.176 -1.385 -15.058 1.00 81.56 139 PHE A C 1
ATOM 1079 O O . PHE A 1 139 ? 4.589 -2.487 -15.430 1.00 81.56 139 PHE A O 1
ATOM 1086 N N . PRO A 1 140 ? 3.766 -1.167 -13.797 1.00 85.12 140 PRO A N 1
ATOM 1087 C CA . PRO A 1 140 ? 3.631 -2.262 -12.855 1.00 85.12 140 PRO A CA 1
ATOM 1088 C C . PRO A 1 140 ? 2.474 -3.172 -13.290 1.00 85.12 140 PRO A C 1
ATOM 1090 O O . PRO A 1 140 ? 1.484 -2.731 -13.883 1.00 85.12 140 PRO A O 1
ATOM 1093 N N . GLY A 1 141 ? 2.603 -4.465 -13.014 1.00 85.12 141 GLY A N 1
ATOM 1094 C CA . GLY A 1 141 ? 1.614 -5.465 -13.393 1.00 85.12 141 GLY A CA 1
ATOM 1095 C C . GLY A 1 141 ? 0.314 -5.385 -12.604 1.00 85.12 141 GLY A C 1
ATOM 1096 O O . GLY A 1 141 ? -0.748 -5.721 -13.133 1.00 85.12 141 GLY A O 1
ATOM 1097 N N . SER A 1 142 ? 0.402 -4.859 -11.387 1.00 89.25 142 SER A N 1
ATOM 1098 C CA . SER A 1 142 ? -0.703 -4.456 -10.530 1.00 89.25 142 SER A CA 1
ATOM 1099 C C . SER A 1 142 ? -0.414 -3.078 -9.943 1.00 89.25 142 SER A C 1
ATOM 1101 O O . SER A 1 142 ? 0.733 -2.721 -9.680 1.00 89.25 142 SER A 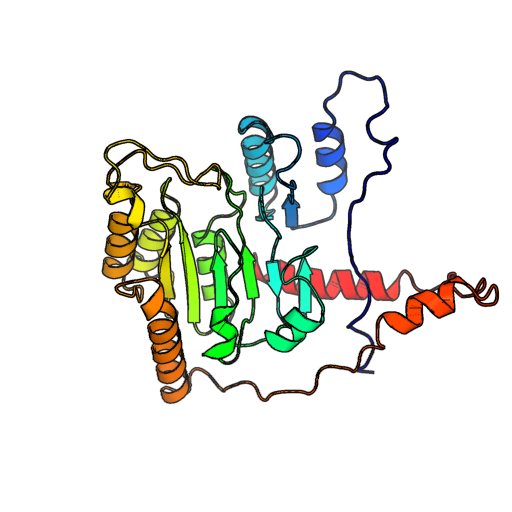O 1
ATOM 1103 N N . THR A 1 143 ? -1.460 -2.284 -9.761 1.00 91.88 143 THR A N 1
ATOM 1104 C CA . THR A 1 143 ? -1.367 -0.886 -9.323 1.00 91.88 143 THR A CA 1
ATOM 1105 C C . THR A 1 143 ? -1.532 -0.746 -7.814 1.00 91.88 143 THR A C 1
ATOM 1107 O O . THR A 1 143 ? -1.998 -1.668 -7.134 1.00 91.88 143 THR A O 1
ATOM 1110 N N . LEU A 1 144 ? -1.216 0.434 -7.267 1.00 93.25 144 LEU A N 1
ATOM 1111 C CA . LEU A 1 144 ? -1.540 0.756 -5.873 1.00 93.25 144 LEU A CA 1
ATOM 1112 C C . LEU A 1 144 ? -3.045 0.573 -5.612 1.00 93.25 144 LEU A C 1
ATOM 1114 O O . LEU A 1 144 ? -3.432 -0.051 -4.623 1.00 93.25 144 LEU A O 1
ATOM 1118 N N . SER A 1 145 ? -3.889 1.069 -6.524 1.00 93.31 145 SER A N 1
ATOM 1119 C CA . SER A 1 145 ? -5.350 1.015 -6.395 1.00 93.31 145 SER A CA 1
ATOM 1120 C C . SER A 1 145 ? -5.882 -0.422 -6.376 1.00 93.31 145 SER A C 1
ATOM 1122 O O . SER A 1 145 ? -6.731 -0.739 -5.542 1.00 93.31 145 SER A O 1
ATOM 1124 N N . ASP A 1 146 ? -5.328 -1.320 -7.203 1.00 93.12 146 ASP A N 1
ATOM 1125 C CA . ASP A 1 146 ? -5.732 -2.736 -7.240 1.00 93.12 146 ASP A CA 1
ATOM 1126 C C . ASP A 1 146 ? -5.587 -3.394 -5.860 1.00 93.12 146 ASP A C 1
ATOM 1128 O O . ASP A 1 146 ? -6.496 -4.068 -5.364 1.00 93.12 146 ASP A O 1
ATOM 1132 N N . HIS A 1 147 ? -4.453 -3.161 -5.191 1.00 94.69 147 HIS A N 1
ATOM 1133 C CA . HIS A 1 147 ? -4.222 -3.718 -3.862 1.00 94.69 147 HIS A CA 1
ATOM 1134 C C . HIS A 1 147 ? -5.041 -3.012 -2.782 1.00 94.69 147 HIS A C 1
ATOM 1136 O O . HIS A 1 147 ? -5.534 -3.696 -1.888 1.00 94.69 147 HIS A O 1
ATOM 1142 N N . VAL A 1 148 ? -5.243 -1.692 -2.864 1.00 96.38 148 VAL A N 1
ATOM 1143 C CA . VAL A 1 148 ? -6.092 -0.961 -1.905 1.00 96.38 148 VAL A CA 1
ATOM 1144 C C . VAL A 1 148 ? -7.544 -1.438 -1.976 1.00 96.38 148 VAL A C 1
ATOM 1146 O O . VAL A 1 148 ? -8.139 -1.721 -0.936 1.00 96.38 148 VAL A O 1
ATOM 1149 N N . LEU A 1 149 ? -8.111 -1.586 -3.177 1.00 95.19 149 LEU A N 1
ATOM 1150 C CA . LEU A 1 149 ? -9.478 -2.086 -3.370 1.00 95.19 149 LEU A CA 1
ATOM 1151 C C . LEU A 1 149 ? -9.645 -3.490 -2.790 1.00 95.19 149 LEU A C 1
ATOM 1153 O O . LEU A 1 149 ? -10.633 -3.787 -2.120 1.00 95.19 149 LEU A O 1
ATOM 1157 N N . ARG A 1 150 ? -8.644 -4.347 -2.971 1.00 94.19 150 ARG A N 1
ATOM 1158 C CA . ARG A 1 150 ? -8.648 -5.667 -2.353 1.00 94.19 150 ARG A CA 1
ATOM 1159 C C . ARG A 1 150 ? -8.516 -5.607 -0.835 1.00 94.19 150 ARG A C 1
ATOM 1161 O O . ARG A 1 150 ? -9.275 -6.272 -0.135 1.00 94.19 150 ARG A O 1
ATOM 1168 N N . PHE A 1 151 ? -7.591 -4.810 -0.304 1.00 96.75 151 PHE A N 1
ATOM 1169 C CA . PHE A 1 151 ? -7.441 -4.628 1.140 1.00 96.75 151 PHE A CA 1
ATOM 1170 C C . PHE A 1 151 ? -8.730 -4.109 1.780 1.00 96.75 151 PHE A C 1
ATOM 1172 O O . PHE A 1 151 ? -9.090 -4.528 2.883 1.00 96.75 151 PHE A O 1
ATOM 1179 N N . ASN A 1 152 ? -9.475 -3.260 1.072 1.00 95.69 152 ASN A N 1
ATOM 1180 C CA . ASN A 1 152 ? -10.795 -2.803 1.484 1.00 95.69 152 ASN A CA 1
ATOM 1181 C C . ASN A 1 152 ? -11.792 -3.965 1.657 1.00 95.69 152 ASN A C 1
ATOM 1183 O O . ASN A 1 152 ? -12.584 -3.953 2.595 1.00 95.69 152 ASN A O 1
ATOM 1187 N N . ASN A 1 153 ? -11.681 -5.024 0.859 1.00 94.44 153 ASN A N 1
ATOM 1188 C CA . ASN A 1 153 ? -12.568 -6.188 0.931 1.00 94.44 153 ASN A CA 1
ATOM 1189 C C . ASN A 1 153 ? -12.128 -7.254 1.952 1.00 94.44 153 ASN A C 1
ATOM 1191 O O . ASN A 1 153 ? -12.935 -8.102 2.323 1.00 94.44 153 ASN A O 1
ATOM 1195 N N . ILE A 1 154 ? -10.889 -7.212 2.458 1.00 93.69 154 ILE A N 1
ATOM 1196 C CA . ILE A 1 154 ? -10.377 -8.174 3.454 1.00 93.69 154 ILE A CA 1
ATOM 1197 C C . ILE A 1 154 ? -10.817 -7.761 4.870 1.00 93.69 154 ILE A C 1
ATOM 1199 O O . ILE A 1 154 ? -10.312 -6.761 5.383 1.00 93.69 154 ILE A O 1
ATOM 1203 N N . PRO A 1 155 ? -11.705 -8.498 5.566 1.00 94.88 155 PRO A N 1
ATOM 1204 C CA . PRO A 1 155 ? -12.269 -8.050 6.847 1.00 94.88 155 PRO A CA 1
ATOM 1205 C C . PRO A 1 155 ? -11.248 -7.859 7.975 1.00 94.88 155 PRO A C 1
ATOM 1207 O O . PRO A 1 155 ? -11.499 -7.093 8.905 1.00 94.88 155 PRO A O 1
ATOM 1210 N N . GLN A 1 156 ? -10.119 -8.566 7.917 1.00 94.62 156 GLN A N 1
ATOM 1211 C CA . GLN A 1 156 ? -9.038 -8.496 8.901 1.00 94.62 156 GLN A CA 1
ATOM 1212 C C . GLN A 1 156 ? -8.240 -7.194 8.792 1.00 94.62 156 GLN A C 1
ATOM 1214 O O . GLN A 1 156 ? -7.729 -6.712 9.795 1.00 94.62 156 GLN A O 1
ATOM 1219 N N . ILE A 1 157 ? -8.181 -6.597 7.599 1.00 96.88 157 ILE A N 1
ATOM 1220 C CA . ILE A 1 157 ? -7.550 -5.296 7.402 1.00 96.88 157 ILE A CA 1
ATOM 1221 C C . ILE A 1 157 ? -8.521 -4.215 7.870 1.00 96.88 157 ILE A C 1
ATOM 1223 O O . ILE A 1 157 ? -9.658 -4.159 7.396 1.00 96.88 157 ILE A O 1
ATOM 1227 N N . LYS A 1 158 ? -8.083 -3.353 8.786 1.00 97.81 158 LYS A N 1
ATOM 1228 C CA . LYS A 1 158 ? -8.894 -2.275 9.378 1.00 97.81 158 LYS A CA 1
ATOM 1229 C C . LYS A 1 158 ? -8.480 -0.886 8.913 1.00 97.81 158 LYS A C 1
ATOM 1231 O O . LYS A 1 158 ? -9.320 0.006 8.866 1.00 97.81 158 LYS A O 1
ATOM 1236 N N . MET A 1 159 ? -7.226 -0.731 8.505 1.00 97.88 159 MET A N 1
ATOM 1237 C CA . MET A 1 159 ? -6.702 0.477 7.875 1.00 97.88 159 MET A CA 1
ATOM 1238 C C . MET A 1 159 ? -5.697 0.120 6.789 1.00 97.88 159 MET A C 1
ATOM 1240 O O . MET A 1 159 ? -5.122 -0.974 6.789 1.00 97.88 159 MET A O 1
ATOM 1244 N N . ILE A 1 160 ? -5.495 1.051 5.865 1.00 98.06 160 ILE A N 1
ATOM 1245 C CA . ILE A 1 160 ? -4.635 0.863 4.704 1.00 98.06 160 ILE A CA 1
ATOM 1246 C C . ILE A 1 160 ? -3.566 1.951 4.704 1.00 98.06 160 ILE A C 1
ATOM 1248 O O . ILE A 1 160 ? -3.864 3.121 4.930 1.00 98.06 160 ILE A O 1
ATOM 1252 N N . VAL A 1 161 ? -2.323 1.564 4.445 1.00 97.25 161 VAL A N 1
ATOM 1253 C CA . VAL A 1 161 ? -1.184 2.473 4.329 1.00 97.25 161 VAL A CA 1
ATOM 1254 C C . VAL A 1 161 ? -0.632 2.386 2.910 1.00 97.25 161 VAL A C 1
ATOM 1256 O O . VAL A 1 161 ? -0.342 1.295 2.415 1.00 97.25 161 VAL A O 1
ATOM 1259 N N . VAL A 1 162 ? -0.492 3.536 2.256 1.00 96.50 162 VAL A N 1
ATOM 1260 C CA . VAL A 1 162 ? -0.031 3.652 0.869 1.00 96.50 162 VAL A CA 1
ATOM 1261 C C . VAL A 1 162 ? 1.209 4.534 0.815 1.00 96.50 162 VAL A C 1
ATOM 1263 O O . VAL A 1 162 ? 1.184 5.673 1.279 1.00 96.50 162 VAL A O 1
ATOM 1266 N N . LEU A 1 163 ? 2.286 4.022 0.219 1.00 94.81 163 LEU A N 1
ATOM 1267 C CA . LEU A 1 163 ? 3.497 4.795 -0.057 1.00 94.81 163 LEU A CA 1
ATOM 1268 C C . LEU A 1 163 ? 3.742 4.872 -1.568 1.00 94.81 163 LEU A C 1
ATOM 1270 O O . LEU A 1 163 ? 4.248 3.930 -2.183 1.00 94.81 163 LEU A O 1
ATOM 1274 N N . GLY A 1 164 ? 3.355 6.002 -2.152 1.00 92.81 164 GLY A N 1
ATOM 1275 C CA . GLY A 1 164 ? 3.551 6.317 -3.562 1.00 92.81 164 GLY A CA 1
ATOM 1276 C C . GLY A 1 164 ? 4.887 7.002 -3.850 1.00 92.81 164 GLY A C 1
ATOM 1277 O O . GLY A 1 164 ? 5.712 7.270 -2.966 1.00 92.81 164 GLY A O 1
ATOM 1278 N N . GLU A 1 165 ? 5.076 7.346 -5.117 1.00 90.50 165 GLU A N 1
ATOM 1279 C CA . GLU A 1 165 ? 6.271 8.036 -5.606 1.00 90.50 165 GLU A CA 1
ATOM 1280 C C . GLU A 1 165 ? 5.900 9.036 -6.705 1.00 90.50 165 GLU A C 1
ATOM 1282 O O . GLU A 1 165 ? 4.884 8.897 -7.396 1.00 90.50 165 GLU A O 1
ATOM 1287 N N . LEU A 1 166 ? 6.730 10.062 -6.882 1.00 88.06 166 LEU A N 1
ATOM 1288 C CA . LEU A 1 166 ? 6.613 10.966 -8.022 1.00 88.06 166 LEU A CA 1
ATOM 1289 C C . LEU A 1 166 ? 6.615 10.204 -9.365 1.00 88.06 166 LEU A C 1
ATOM 1291 O O . LEU A 1 166 ? 7.129 9.089 -9.468 1.00 88.06 166 LEU A O 1
ATOM 1295 N N . GLY A 1 167 ? 6.072 10.838 -10.402 1.00 83.50 167 GLY A N 1
ATOM 1296 C CA . GLY A 1 167 ? 6.065 10.290 -11.758 1.00 83.50 167 GLY A CA 1
ATOM 1297 C C . GLY A 1 167 ? 4.880 9.369 -12.045 1.00 83.50 167 GLY A C 1
ATOM 1298 O O . GLY A 1 167 ? 4.389 8.641 -11.176 1.00 83.50 167 GLY A O 1
ATOM 1299 N N . GLY A 1 168 ? 4.365 9.443 -13.272 1.00 84.44 168 GLY A N 1
ATOM 1300 C CA . GLY A 1 168 ? 3.152 8.732 -13.672 1.00 84.44 168 GLY A CA 1
ATOM 1301 C C . GLY A 1 168 ? 1.897 9.204 -12.927 1.00 84.44 168 GLY A C 1
ATOM 1302 O O . GLY A 1 168 ? 1.894 10.228 -12.241 1.00 84.44 168 GLY A O 1
ATOM 1303 N N . ARG A 1 169 ? 0.805 8.446 -13.070 1.00 85.81 169 ARG A N 1
ATOM 1304 C CA . ARG A 1 169 ? -0.535 8.825 -12.580 1.00 85.81 169 ARG A CA 1
ATOM 1305 C C . ARG A 1 169 ? -1.238 7.733 -11.769 1.00 85.81 169 ARG A C 1
ATOM 1307 O O . ARG A 1 169 ? -2.454 7.782 -11.618 1.00 85.81 169 ARG A O 1
ATOM 1314 N N . ASP A 1 170 ? -0.492 6.754 -11.263 1.00 85.00 170 ASP A N 1
ATOM 1315 C CA . ASP A 1 170 ? -1.070 5.571 -10.611 1.00 85.00 170 ASP A CA 1
ATOM 1316 C C . ASP A 1 170 ? -1.934 5.931 -9.390 1.00 85.00 170 ASP A C 1
ATOM 1318 O O . ASP A 1 170 ? -3.047 5.431 -9.219 1.00 85.00 170 ASP A O 1
ATOM 1322 N N . GLU A 1 171 ? -1.475 6.899 -8.595 1.00 92.44 171 GLU A N 1
ATOM 1323 C CA . GLU A 1 171 ? -2.167 7.394 -7.406 1.00 92.44 171 GLU A CA 1
ATOM 1324 C C . GLU A 1 171 ? -3.521 8.050 -7.724 1.00 92.44 171 GLU A C 1
ATOM 1326 O O . GLU A 1 171 ? -4.412 8.044 -6.876 1.00 92.44 171 GLU A O 1
ATOM 1331 N N . TYR A 1 172 ? -3.734 8.572 -8.938 1.00 93.94 172 TYR A N 1
ATOM 1332 C CA . TYR A 1 172 ? -5.025 9.169 -9.299 1.00 93.94 172 TYR A CA 1
ATOM 1333 C C . TYR A 1 172 ? -6.136 8.126 -9.429 1.00 93.94 172 TYR A C 1
ATOM 1335 O O . TYR A 1 172 ? -7.280 8.415 -9.087 1.00 93.94 172 TYR A O 1
ATOM 1343 N N . SER A 1 173 ? -5.809 6.889 -9.806 1.00 92.19 173 SER A N 1
ATOM 1344 C CA . SER A 1 173 ? -6.781 5.787 -9.779 1.00 92.19 173 SER A CA 1
ATOM 1345 C C . SER A 1 173 ? -7.264 5.506 -8.350 1.00 92.19 173 SER A C 1
ATOM 1347 O O . SER A 1 173 ? -8.415 5.124 -8.132 1.00 92.19 173 SER A O 1
ATOM 1349 N N . LEU A 1 174 ? -6.394 5.710 -7.352 1.00 94.81 174 LEU A N 1
ATOM 1350 C CA . LEU A 1 174 ? -6.754 5.624 -5.937 1.00 94.81 174 LEU A CA 1
ATOM 1351 C C . LEU A 1 174 ? -7.595 6.835 -5.496 1.00 94.81 174 LEU A C 1
ATOM 1353 O O . LEU A 1 174 ? -8.586 6.658 -4.790 1.00 94.81 174 LEU A O 1
ATOM 1357 N N . VAL A 1 175 ? -7.259 8.047 -5.951 1.00 96.56 175 VAL A N 1
ATOM 1358 C CA . VAL A 1 175 ? -8.067 9.267 -5.734 1.00 96.56 175 VAL A CA 1
ATOM 1359 C C . VAL A 1 175 ? -9.501 9.069 -6.237 1.00 96.56 175 VAL A C 1
ATOM 1361 O O . VAL A 1 175 ? -10.456 9.373 -5.524 1.00 96.56 175 VAL A O 1
ATOM 1364 N N . GLU A 1 176 ? -9.673 8.522 -7.440 1.00 95.94 176 GLU A N 1
ATOM 1365 C CA . GLU A 1 176 ? -10.990 8.219 -8.012 1.00 95.94 176 GLU A CA 1
ATOM 1366 C C . GLU A 1 176 ? -11.739 7.143 -7.211 1.00 95.94 176 GLU A C 1
ATOM 1368 O O . GLU A 1 176 ? -12.943 7.262 -6.962 1.00 95.94 176 GLU A O 1
ATOM 1373 N N . ALA A 1 177 ? -11.040 6.099 -6.755 1.00 95.12 177 ALA A N 1
ATOM 1374 C CA . ALA A 1 177 ? -11.626 5.049 -5.922 1.00 95.12 177 ALA A CA 1
ATOM 1375 C C . ALA A 1 177 ? -12.106 5.576 -4.556 1.00 95.12 177 ALA A C 1
ATOM 1377 O O . ALA A 1 177 ? -13.180 5.185 -4.092 1.00 95.12 177 ALA A O 1
ATOM 1378 N N . LEU A 1 178 ? -11.352 6.492 -3.944 1.00 96.62 178 LEU A N 1
ATOM 1379 C CA . LEU A 1 178 ? -11.730 7.180 -2.708 1.00 96.62 178 LEU A CA 1
ATOM 1380 C C . LEU A 1 178 ? -12.953 8.081 -2.930 1.00 96.62 178 LEU A C 1
ATOM 1382 O O . LEU A 1 178 ? -13.960 7.931 -2.240 1.00 96.62 178 LEU A O 1
ATOM 1386 N N . LYS A 1 179 ? -12.922 8.947 -3.954 1.00 96.50 179 LYS A N 1
ATOM 1387 C CA . LYS A 1 179 ? -14.030 9.868 -4.276 1.00 96.50 179 LYS A CA 1
ATOM 1388 C C . LYS A 1 179 ? -15.326 9.151 -4.650 1.00 96.50 179 LYS A C 1
ATOM 1390 O O . LYS A 1 179 ? -16.406 9.648 -4.355 1.00 96.50 179 LYS A O 1
ATOM 1395 N N . SER A 1 180 ? -15.231 7.987 -5.291 1.00 95.94 180 SER A N 1
ATOM 1396 C CA . SER A 1 180 ? -16.401 7.168 -5.642 1.00 95.94 180 SER A CA 1
ATOM 1397 C C . SER A 1 180 ? -16.978 6.371 -4.466 1.00 95.94 180 SER A C 1
ATOM 1399 O O . SER A 1 180 ? -17.986 5.690 -4.643 1.00 95.94 180 SER A O 1
ATOM 1401 N N . GLY A 1 181 ? -16.364 6.424 -3.277 1.00 93.81 181 GLY A N 1
ATOM 1402 C CA . GLY A 1 181 ? -16.829 5.700 -2.091 1.00 93.81 181 GLY A CA 1
ATOM 1403 C C . GLY A 1 181 ? -16.613 4.185 -2.155 1.00 93.81 181 GLY A C 1
ATOM 1404 O O . GLY A 1 181 ? -17.176 3.450 -1.344 1.00 93.81 181 GLY A O 1
ATOM 1405 N N . LYS A 1 182 ? -15.796 3.691 -3.099 1.00 93.62 182 LYS A N 1
ATOM 1406 C CA . LYS A 1 182 ? -15.450 2.260 -3.198 1.00 93.62 182 LYS A CA 1
ATOM 1407 C C . LYS A 1 182 ? -14.563 1.799 -2.043 1.00 93.62 182 LYS A C 1
ATOM 1409 O O . LYS A 1 182 ? -14.536 0.610 -1.732 1.00 93.62 182 LYS A O 1
ATOM 1414 N N . ILE A 1 183 ? -13.841 2.730 -1.423 1.00 96.50 183 ILE A N 1
ATOM 1415 C CA . ILE A 1 183 ? -12.975 2.487 -0.272 1.00 96.50 183 ILE A CA 1
ATOM 1416 C C . ILE A 1 183 ? -13.632 3.115 0.954 1.00 96.50 183 ILE A C 1
ATOM 1418 O O . ILE A 1 183 ? -13.872 4.317 0.987 1.00 96.50 183 ILE A O 1
ATOM 1422 N N . ASN A 1 184 ? -13.932 2.290 1.954 1.00 94.44 184 ASN A N 1
ATOM 1423 C CA . ASN A 1 184 ? -14.614 2.701 3.184 1.00 94.44 184 ASN A CA 1
ATOM 1424 C C . ASN A 1 184 ? -13.721 2.607 4.431 1.00 94.44 184 ASN A C 1
ATOM 1426 O O . ASN A 1 184 ? -14.108 3.063 5.507 1.00 94.44 184 ASN A O 1
ATOM 1430 N N . LYS A 1 185 ? -12.525 2.026 4.296 1.00 97.44 185 LYS A N 1
ATOM 1431 C CA . LYS A 1 185 ? -11.526 1.962 5.367 1.00 97.44 185 LYS A CA 1
ATOM 1432 C C . LYS A 1 185 ? -10.637 3.203 5.357 1.00 97.44 185 LYS A C 1
ATOM 1434 O O . LYS A 1 185 ? -10.355 3.719 4.276 1.00 97.44 185 LYS A O 1
ATOM 1439 N N . PRO A 1 186 ? -10.133 3.651 6.521 1.00 97.75 186 PRO A N 1
ATOM 1440 C CA . PRO A 1 186 ? -9.157 4.731 6.569 1.00 97.75 186 PRO A CA 1
ATOM 1441 C C . PRO A 1 186 ? -7.910 4.396 5.748 1.00 97.75 186 PRO A C 1
ATOM 1443 O O . PRO A 1 186 ? -7.335 3.311 5.894 1.00 97.75 186 PRO A O 1
ATOM 1446 N N . VAL A 1 187 ? -7.497 5.344 4.906 1.00 98.31 187 VAL A N 1
ATOM 1447 C CA . VAL A 1 187 ? -6.281 5.258 4.093 1.00 98.31 187 VAL A CA 1
ATOM 1448 C C . VAL A 1 187 ? -5.309 6.339 4.547 1.00 98.31 187 VAL A C 1
ATOM 1450 O O . VAL A 1 187 ? -5.603 7.523 4.401 1.00 98.31 187 VAL A O 1
ATOM 1453 N N . CYS A 1 188 ? -4.151 5.943 5.068 1.00 97.50 188 CYS A N 1
ATOM 1454 C CA . CYS A 1 188 ? -3.016 6.837 5.285 1.00 97.50 188 CYS A CA 1
ATOM 1455 C C . CYS A 1 188 ? -2.121 6.778 4.048 1.00 97.50 188 CYS A C 1
ATOM 1457 O O . CYS A 1 188 ? -1.637 5.701 3.700 1.00 97.50 188 CYS A O 1
ATOM 1459 N N . ALA A 1 189 ? -1.893 7.905 3.380 1.00 96.62 189 ALA A N 1
ATOM 1460 C CA . ALA A 1 189 ? -1.137 7.927 2.134 1.00 96.62 189 ALA A CA 1
ATOM 1461 C C . ALA A 1 189 ? -0.045 8.993 2.148 1.00 96.62 189 ALA A C 1
ATOM 1463 O O . ALA A 1 189 ? -0.243 10.097 2.649 1.00 96.62 189 ALA A O 1
ATOM 1464 N N . TRP A 1 190 ? 1.096 8.664 1.551 1.00 96.00 190 TRP A N 1
ATOM 1465 C CA . TRP A 1 190 ? 2.157 9.622 1.279 1.00 96.00 190 TRP A CA 1
ATOM 1466 C C . TRP A 1 190 ? 2.809 9.326 -0.066 1.00 96.00 190 TRP A C 1
ATOM 1468 O O . TRP A 1 190 ? 3.128 8.178 -0.371 1.00 96.00 190 TRP A O 1
ATOM 1478 N N . VAL A 1 191 ? 3.042 10.366 -0.858 1.00 94.44 191 VAL A N 1
ATOM 1479 C CA . VAL A 1 191 ? 3.790 10.296 -2.113 1.00 94.44 191 VAL A CA 1
ATOM 1480 C C . VAL A 1 191 ? 5.157 10.932 -1.906 1.00 94.44 191 VAL A C 1
ATOM 1482 O O . VAL A 1 191 ? 5.274 12.120 -1.596 1.00 94.44 191 VAL A O 1
ATOM 1485 N N . SER A 1 192 ? 6.201 10.120 -2.062 1.00 91.25 192 SER A N 1
ATOM 1486 C CA . SER A 1 192 ? 7.596 10.533 -1.899 1.00 91.25 192 SER A CA 1
ATOM 1487 C C . SER A 1 192 ? 8.135 11.277 -3.131 1.00 91.25 192 SER A C 1
ATOM 1489 O O . SER A 1 192 ? 7.542 11.235 -4.208 1.00 91.25 192 SER A O 1
ATOM 1491 N N . GLY A 1 193 ? 9.262 11.986 -2.976 1.00 88.38 193 GLY A N 1
AT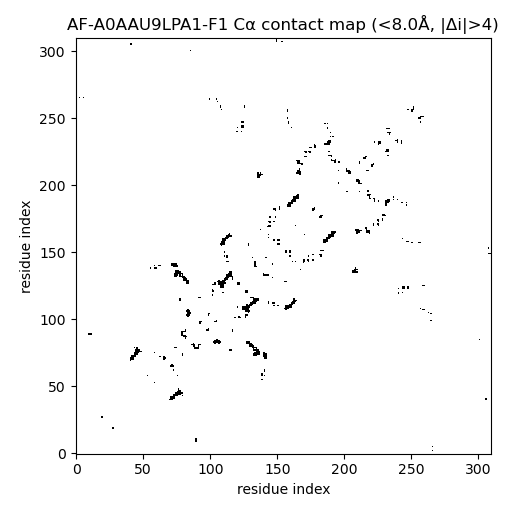OM 1492 C CA . GLY A 1 193 ? 9.869 12.764 -4.066 1.00 88.38 193 GLY A CA 1
ATOM 1493 C C . GLY A 1 193 ? 9.522 14.252 -4.081 1.00 88.38 193 GLY A C 1
ATOM 1494 O O . GLY A 1 193 ? 9.693 14.927 -5.093 1.00 88.38 193 GLY A O 1
ATOM 1495 N N . THR A 1 194 ? 9.059 14.797 -2.956 1.00 88.25 194 THR A N 1
ATOM 1496 C CA . THR A 1 194 ? 8.702 16.218 -2.826 1.00 88.25 194 THR A CA 1
ATOM 1497 C C . THR A 1 194 ? 9.879 17.172 -3.052 1.00 88.25 194 THR A C 1
ATOM 1499 O O . THR A 1 194 ? 9.657 18.343 -3.360 1.00 88.25 194 THR A O 1
ATOM 1502 N N . CYS A 1 195 ? 11.125 16.701 -2.952 1.00 86.50 195 CYS A N 1
ATOM 1503 C CA . CYS A 1 195 ? 12.317 17.486 -3.269 1.00 86.50 195 CYS A CA 1
ATOM 1504 C C . CYS A 1 195 ? 12.453 17.810 -4.765 1.00 86.50 195 CYS A C 1
ATOM 1506 O O . CYS A 1 195 ? 13.136 18.777 -5.090 1.00 86.50 195 CYS A O 1
ATOM 1508 N N . ALA A 1 196 ? 11.772 17.078 -5.661 1.00 84.12 196 ALA A N 1
ATOM 1509 C CA . ALA A 1 196 ? 11.851 17.282 -7.109 1.00 84.12 196 ALA A CA 1
ATOM 1510 C C . ALA A 1 196 ? 11.560 18.739 -7.524 1.00 84.12 196 ALA A C 1
ATOM 1512 O O . ALA A 1 196 ? 12.222 19.278 -8.404 1.00 84.12 196 ALA A O 1
ATOM 1513 N N . ARG A 1 197 ? 10.645 19.416 -6.813 1.00 78.88 197 ARG A N 1
ATOM 1514 C CA . ARG A 1 197 ? 10.292 20.832 -7.040 1.00 78.88 197 ARG A CA 1
ATOM 1515 C C . ARG A 1 197 ? 11.442 21.823 -6.826 1.00 78.88 197 ARG A C 1
ATOM 1517 O O . ARG A 1 197 ? 11.335 22.974 -7.229 1.00 78.88 197 ARG A O 1
ATOM 1524 N N . LEU A 1 198 ? 12.477 21.430 -6.081 1.00 83.62 198 LEU A N 1
ATOM 1525 C CA . LEU A 1 198 ? 13.610 22.299 -5.754 1.00 83.62 198 LEU A CA 1
ATOM 1526 C C . LEU A 1 198 ? 14.625 22.346 -6.903 1.00 83.62 198 LEU A C 1
ATOM 1528 O O . LEU A 1 198 ? 15.496 23.216 -6.916 1.00 83.62 198 LEU A O 1
ATOM 1532 N N . PHE A 1 199 ? 14.519 21.424 -7.861 1.00 79.94 199 PHE A N 1
ATOM 1533 C CA . PHE A 1 199 ? 15.396 21.359 -9.018 1.00 79.94 199 PHE A CA 1
ATOM 1534 C C . PHE A 1 199 ? 14.801 22.130 -10.198 1.00 79.94 199 PHE A C 1
ATOM 1536 O O . PHE A 1 199 ? 13.592 22.168 -10.403 1.00 79.94 199 PHE A O 1
ATOM 1543 N N . LYS A 1 200 ? 15.678 22.766 -10.981 1.00 67.56 200 LYS A N 1
ATOM 1544 C CA . LYS A 1 200 ? 15.293 23.577 -12.150 1.00 67.56 200 LYS A CA 1
ATOM 1545 C C . LYS A 1 200 ? 15.040 22.745 -13.412 1.00 67.56 200 LYS A C 1
ATOM 1547 O O . LYS A 1 200 ? 14.483 23.260 -14.373 1.00 67.56 200 LYS A O 1
ATOM 1552 N N . SER A 1 201 ? 15.502 21.500 -13.428 1.00 71.69 201 SER A N 1
ATOM 1553 C CA . SER A 1 201 ? 15.419 20.569 -14.553 1.00 71.69 201 SER A CA 1
ATOM 1554 C C . SER A 1 201 ? 14.735 19.281 -14.116 1.00 71.69 201 SER A C 1
ATOM 1556 O O . SER A 1 201 ? 14.747 18.955 -12.929 1.00 71.69 201 SER A O 1
ATOM 1558 N N . GLU A 1 202 ? 14.197 18.527 -15.074 1.00 70.12 202 GLU A N 1
ATOM 1559 C CA . GLU A 1 202 ? 13.676 17.186 -14.804 1.00 70.12 202 GLU A CA 1
ATOM 1560 C C . GLU A 1 202 ? 14.768 16.311 -14.176 1.00 70.12 202 GLU A C 1
ATOM 1562 O O . GLU A 1 202 ? 15.890 16.238 -14.686 1.00 70.12 202 GLU A O 1
ATOM 1567 N N . VAL A 1 203 ? 14.436 15.648 -13.068 1.00 70.69 203 VAL A N 1
ATOM 1568 C CA . VAL A 1 203 ? 15.325 14.693 -12.401 1.00 70.69 203 VAL A CA 1
ATOM 1569 C C . VAL A 1 203 ? 14.709 13.307 -12.522 1.00 70.69 203 VAL A C 1
ATOM 1571 O O . VAL A 1 203 ? 13.551 13.097 -12.158 1.00 70.69 203 VAL A O 1
ATOM 1574 N N . GLN A 1 204 ? 15.494 12.368 -13.047 1.00 70.81 204 GLN A N 1
ATOM 1575 C CA . GLN A 1 204 ? 15.192 10.944 -12.976 1.00 70.81 204 GLN A CA 1
ATOM 1576 C C . GLN A 1 204 ? 15.728 10.411 -11.647 1.00 70.81 204 GLN A C 1
ATOM 1578 O O . GLN A 1 204 ? 16.927 10.509 -11.377 1.00 70.81 204 GLN A O 1
ATOM 1583 N N . PHE A 1 205 ? 14.847 9.856 -10.823 1.00 73.44 205 PHE A N 1
ATOM 1584 C CA . PHE A 1 205 ? 15.234 9.166 -9.594 1.00 73.44 205 PHE A CA 1
ATOM 1585 C C . PHE A 1 205 ? 15.480 7.671 -9.868 1.00 73.44 205 PHE A C 1
ATOM 1587 O O . PHE A 1 205 ? 15.291 7.199 -10.989 1.00 73.44 205 PHE A O 1
ATOM 1594 N N . GLY A 1 206 ? 15.966 6.938 -8.858 1.00 66.88 206 GLY A N 1
ATOM 1595 C CA . GLY A 1 206 ? 16.496 5.576 -9.019 1.00 66.88 206 GLY A CA 1
ATOM 1596 C C . GLY A 1 206 ? 15.523 4.565 -9.636 1.00 66.88 206 GLY A C 1
ATOM 1597 O O . GLY A 1 206 ? 15.950 3.731 -10.427 1.00 66.88 206 GLY A O 1
ATOM 1598 N N . HIS A 1 207 ? 14.225 4.664 -9.338 1.00 67.06 207 HIS A N 1
ATOM 1599 C CA . HIS A 1 207 ? 13.207 3.849 -10.000 1.00 67.06 207 HIS A CA 1
ATOM 1600 C C . HIS A 1 207 ? 12.903 4.377 -11.406 1.00 67.06 207 HIS A C 1
ATOM 1602 O O . HIS A 1 207 ? 12.728 5.581 -11.600 1.00 67.06 207 HIS A O 1
ATOM 1608 N N . VAL A 1 208 ? 12.757 3.481 -12.387 1.00 62.62 208 VAL A N 1
ATOM 1609 C CA . VAL A 1 208 ? 12.509 3.843 -13.797 1.00 62.62 208 VAL A CA 1
ATOM 1610 C C . VAL A 1 208 ? 11.267 4.736 -13.945 1.00 62.62 208 VAL A C 1
ATOM 1612 O O . VAL A 1 208 ? 11.291 5.708 -14.698 1.00 62.62 208 VAL A O 1
ATOM 1615 N N . GLY A 1 209 ? 10.205 4.475 -13.175 1.00 61.75 209 GLY A N 1
ATOM 1616 C CA . GLY A 1 209 ? 8.972 5.272 -13.182 1.00 61.75 209 GLY A CA 1
ATOM 1617 C C . GLY A 1 209 ? 9.045 6.632 -12.474 1.00 61.75 209 GLY A C 1
ATOM 1618 O O . GLY A 1 209 ? 8.100 7.413 -12.578 1.00 61.75 209 GLY A O 1
ATOM 1619 N N . ALA A 1 210 ? 10.131 6.940 -11.762 1.00 71.38 210 ALA A N 1
ATOM 1620 C CA . ALA A 1 210 ? 10.250 8.131 -10.925 1.00 71.38 210 ALA A CA 1
ATOM 1621 C C . ALA A 1 210 ? 10.841 9.326 -11.691 1.00 71.38 210 ALA A C 1
ATOM 1623 O O . ALA A 1 210 ? 11.946 9.797 -11.402 1.00 71.38 210 ALA A O 1
ATOM 1624 N N . LYS A 1 211 ? 10.087 9.824 -12.678 1.00 70.19 211 LYS A N 1
ATOM 1625 C CA . LYS A 1 211 ? 10.453 10.991 -13.494 1.00 70.19 211 LYS A CA 1
ATOM 1626 C C . LYS A 1 211 ? 9.470 12.143 -13.296 1.00 70.19 211 LYS A C 1
ATOM 1628 O O . LYS A 1 211 ? 8.261 11.950 -13.372 1.00 70.19 211 LYS A O 1
ATOM 1633 N N . SER A 1 212 ? 9.976 13.358 -13.081 1.00 63.38 212 SER A N 1
ATOM 1634 C CA . SER A 1 212 ? 9.144 14.565 -12.996 1.00 63.38 212 SER A CA 1
ATOM 1635 C C . SER A 1 212 ? 8.806 15.093 -14.402 1.00 63.38 212 SER A C 1
ATOM 1637 O O . SER A 1 212 ? 9.532 15.940 -14.915 1.00 63.38 212 SER A O 1
ATOM 1639 N N . GLY A 1 213 ? 7.760 14.568 -15.050 1.00 61.03 213 GLY A N 1
ATOM 1640 C CA . GLY A 1 213 ? 7.371 14.962 -16.416 1.00 61.03 213 GLY A CA 1
ATOM 1641 C C . GLY A 1 213 ? 6.322 16.082 -16.517 1.00 61.03 213 GLY A C 1
ATOM 1642 O O . GLY A 1 213 ? 6.169 16.684 -17.576 1.00 61.03 213 GLY A O 1
ATOM 1643 N N . GLY A 1 214 ? 5.593 16.395 -15.438 1.00 69.56 214 GLY A N 1
ATOM 1644 C CA . GLY A 1 214 ? 4.575 17.455 -15.435 1.00 69.56 214 GLY A CA 1
ATOM 1645 C C . GLY A 1 214 ? 4.008 17.772 -14.048 1.00 69.56 214 GLY A C 1
ATOM 1646 O O . GLY A 1 214 ? 4.210 17.013 -13.102 1.00 69.56 214 GLY A O 1
ATOM 1647 N N . GLU A 1 215 ? 3.276 18.887 -13.918 1.00 73.88 215 GLU A N 1
ATOM 1648 C CA . GLU A 1 215 ? 2.746 19.376 -12.628 1.00 73.88 215 GLU A CA 1
ATOM 1649 C C . GLU A 1 215 ? 1.858 18.342 -11.917 1.00 73.88 215 GLU A C 1
ATOM 1651 O O . GLU A 1 215 ? 2.014 18.111 -10.718 1.00 73.88 215 GLU A O 1
ATOM 1656 N N . MET A 1 216 ? 1.011 17.638 -12.676 1.00 82.12 216 MET A N 1
ATOM 1657 C CA . MET A 1 216 ? 0.155 16.551 -12.174 1.00 82.12 216 MET A CA 1
ATOM 1658 C C . MET A 1 216 ? 0.940 15.293 -11.774 1.00 82.12 216 MET A C 1
ATOM 1660 O O . MET A 1 216 ? 0.434 14.447 -11.055 1.00 82.12 216 MET A O 1
ATOM 1664 N N . GLU A 1 217 ? 2.179 15.128 -12.227 1.00 84.75 217 GLU A N 1
ATOM 1665 C CA . GLU A 1 217 ? 3.007 13.968 -11.865 1.00 84.75 217 GLU A CA 1
ATOM 1666 C C . GLU A 1 217 ? 3.875 14.241 -10.630 1.00 84.75 217 GLU A C 1
ATOM 1668 O O . GLU A 1 217 ? 4.552 13.338 -10.124 1.00 84.75 217 GLU A O 1
ATOM 1673 N N . SER A 1 218 ? 3.847 15.479 -10.126 1.00 88.75 218 SER A N 1
ATOM 1674 C CA . SER A 1 218 ? 4.569 15.874 -8.924 1.00 88.75 218 SER A CA 1
ATOM 1675 C C . SER A 1 218 ? 4.012 15.180 -7.679 1.00 88.75 218 SER A C 1
ATOM 1677 O O . SER A 1 218 ? 2.810 14.949 -7.534 1.00 88.75 218 SER A O 1
ATOM 1679 N N . ALA A 1 219 ? 4.902 14.883 -6.732 1.00 91.38 219 ALA A N 1
ATOM 1680 C CA . ALA A 1 219 ? 4.508 14.324 -5.444 1.00 91.38 219 ALA A CA 1
ATOM 1681 C C . ALA A 1 219 ? 3.535 15.250 -4.690 1.00 91.38 219 ALA A C 1
ATOM 1683 O O . ALA A 1 219 ? 2.628 14.774 -4.016 1.00 91.38 219 ALA A O 1
ATOM 1684 N N . GLN A 1 220 ? 3.696 16.572 -4.823 1.00 91.19 220 GLN A N 1
ATOM 1685 C CA . GLN A 1 220 ? 2.814 17.570 -4.216 1.00 91.19 220 GLN A CA 1
ATOM 1686 C C . GLN A 1 220 ? 1.387 17.472 -4.748 1.00 91.19 220 GLN A C 1
ATOM 1688 O O . GLN A 1 220 ? 0.471 17.303 -3.949 1.00 91.19 220 GLN A O 1
ATOM 1693 N N . ALA A 1 221 ? 1.214 17.515 -6.072 1.00 92.81 221 ALA A N 1
ATOM 1694 C CA . ALA A 1 221 ? -0.109 17.459 -6.688 1.00 92.81 221 ALA A CA 1
ATOM 1695 C C . ALA A 1 221 ? -0.840 16.156 -6.338 1.00 92.81 221 ALA A C 1
ATOM 1697 O O . ALA A 1 221 ? -2.043 16.160 -6.084 1.00 92.81 221 ALA A O 1
ATOM 1698 N N . LYS A 1 222 ? -0.112 15.035 -6.266 1.00 95.06 222 LYS A N 1
ATOM 1699 C CA . LYS A 1 222 ? -0.682 13.746 -5.860 1.00 95.06 222 LYS A CA 1
ATOM 1700 C C . LYS A 1 222 ? -1.061 13.711 -4.376 1.00 95.06 222 LYS A C 1
ATOM 1702 O O . LYS A 1 222 ? -2.142 13.231 -4.046 1.00 95.06 222 LYS A O 1
ATOM 1707 N N . ASN A 1 223 ? -0.208 14.228 -3.486 1.00 96.50 223 ASN A N 1
ATOM 1708 C CA . ASN A 1 223 ? -0.513 14.323 -2.053 1.00 96.50 223 ASN A CA 1
ATOM 1709 C C . ASN A 1 223 ? -1.745 15.205 -1.796 1.00 96.50 223 ASN A C 1
ATOM 1711 O O . ASN A 1 223 ? -2.608 14.831 -1.006 1.00 96.50 223 ASN A O 1
ATOM 1715 N N . GLU A 1 224 ? -1.857 16.340 -2.489 1.00 96.44 224 GLU A N 1
ATOM 1716 C CA . GLU A 1 224 ? -3.024 17.225 -2.410 1.00 96.44 224 GLU A CA 1
ATOM 1717 C C . GLU A 1 224 ? -4.289 16.528 -2.927 1.00 96.44 224 GLU A C 1
ATOM 1719 O O . GLU A 1 224 ? -5.288 16.457 -2.216 1.00 96.44 224 GLU A O 1
ATOM 1724 N N . ALA A 1 225 ? -4.219 15.879 -4.093 1.00 96.94 225 ALA A N 1
ATOM 1725 C CA . ALA A 1 225 ? -5.352 15.145 -4.651 1.00 96.94 225 ALA A CA 1
ATOM 1726 C C . ALA A 1 225 ? -5.834 13.987 -3.754 1.00 96.94 225 ALA A C 1
ATOM 1728 O O . ALA A 1 225 ? -7.039 13.744 -3.659 1.00 96.94 225 ALA A O 1
ATOM 1729 N N . LEU A 1 226 ? -4.916 13.271 -3.094 1.00 97.44 226 LEU A N 1
ATOM 1730 C CA . LEU A 1 226 ? -5.243 12.214 -2.129 1.00 97.44 226 LEU A CA 1
ATOM 1731 C C . LEU A 1 226 ? -5.903 12.784 -0.872 1.00 97.44 226 LEU A C 1
ATOM 1733 O O . LEU A 1 226 ? -6.890 12.223 -0.392 1.00 97.44 226 LEU A O 1
ATOM 1737 N N . LYS A 1 227 ? -5.396 13.912 -0.369 1.00 97.38 227 LYS A N 1
ATOM 1738 C CA . LYS A 1 227 ? -5.969 14.610 0.784 1.00 97.38 227 LYS A CA 1
ATOM 1739 C C . LYS A 1 227 ? -7.395 15.079 0.494 1.00 97.38 227 LYS A C 1
ATOM 1741 O O . LYS A 1 227 ? -8.295 14.805 1.282 1.00 97.38 227 LYS A O 1
ATOM 1746 N N . ASP A 1 228 ? -7.618 15.690 -0.667 1.00 97.62 228 ASP A N 1
ATOM 1747 C CA . ASP A 1 228 ? -8.939 16.150 -1.114 1.00 97.62 228 ASP A CA 1
ATOM 1748 C C . ASP A 1 228 ? -9.926 14.998 -1.341 1.00 97.62 228 ASP A C 1
ATOM 1750 O O . ASP A 1 228 ? -11.141 15.179 -1.265 1.00 97.62 228 ASP A O 1
ATOM 1754 N N . ALA A 1 229 ? -9.421 13.795 -1.623 1.00 97.19 229 ALA A N 1
ATOM 1755 C CA . ALA A 1 229 ? -10.228 12.585 -1.738 1.00 97.19 229 ALA A CA 1
ATOM 1756 C C . ALA A 1 229 ? -10.589 11.952 -0.382 1.00 97.19 229 ALA A C 1
ATOM 1758 O O . ALA A 1 229 ? -11.346 10.984 -0.358 1.00 97.19 229 ALA A O 1
ATOM 1759 N N . GLY A 1 230 ? -10.067 12.477 0.732 1.00 96.69 230 GLY A N 1
ATOM 1760 C CA . GLY A 1 230 ? -10.347 11.991 2.084 1.00 96.69 230 GLY A CA 1
ATOM 1761 C C . GLY A 1 230 ? -9.310 11.018 2.651 1.00 96.69 230 GLY A C 1
ATOM 1762 O O . GLY A 1 230 ? -9.559 10.424 3.701 1.00 96.69 230 GLY A O 1
ATOM 1763 N N . ALA A 1 231 ? -8.153 10.843 2.002 1.00 97.75 231 ALA A N 1
ATOM 1764 C CA . ALA A 1 231 ? -7.037 10.126 2.616 1.00 97.75 231 ALA A CA 1
ATOM 1765 C C . ALA A 1 231 ? -6.381 10.973 3.722 1.00 97.75 231 ALA A C 1
ATOM 1767 O O . ALA A 1 231 ? -6.315 12.202 3.646 1.00 97.75 231 ALA A O 1
ATOM 1768 N N . VAL A 1 232 ? -5.834 10.306 4.737 1.00 97.81 232 VAL A N 1
ATOM 1769 C CA . VAL A 1 232 ? -4.992 10.937 5.756 1.00 97.81 232 VAL A CA 1
ATOM 1770 C C . VAL A 1 232 ? -3.600 11.126 5.160 1.00 97.81 232 VAL A C 1
ATOM 1772 O O . VAL A 1 232 ? -2.832 10.169 5.042 1.00 97.81 232 VAL A O 1
ATOM 1775 N N . VAL A 1 233 ? -3.290 12.358 4.761 1.00 97.62 233 VAL A N 1
ATOM 1776 C CA . VAL A 1 233 ? -2.001 12.727 4.163 1.00 97.62 233 VAL A CA 1
ATOM 1777 C C . VAL A 1 233 ? -1.256 13.675 5.112 1.00 97.62 233 VAL A C 1
ATOM 1779 O O . VAL A 1 233 ? -1.771 14.765 5.389 1.00 97.62 233 VAL A O 1
ATOM 1782 N N . PRO A 1 234 ? -0.077 13.285 5.633 1.00 94.56 234 PRO A N 1
ATOM 1783 C CA . PRO A 1 234 ? 0.723 14.125 6.524 1.00 94.56 234 PRO A CA 1
ATOM 1784 C C . PRO A 1 234 ? 1.339 15.317 5.772 1.00 94.56 234 PRO A C 1
ATOM 1786 O O . PRO A 1 234 ? 1.282 15.408 4.546 1.00 94.56 234 PRO A O 1
ATOM 1789 N N . THR A 1 235 ? 1.963 16.246 6.498 1.00 92.94 235 THR A N 1
ATOM 1790 C CA . THR A 1 235 ? 2.664 17.392 5.884 1.00 92.94 235 THR A CA 1
ATOM 1791 C C . THR A 1 235 ? 4.034 17.013 5.322 1.00 92.94 235 THR A C 1
ATOM 1793 O O . THR A 1 235 ? 4.542 17.684 4.421 1.00 92.94 235 THR A O 1
ATOM 1796 N N . SER A 1 236 ? 4.639 15.949 5.846 1.00 92.38 236 SER A N 1
ATOM 1797 C CA . SER A 1 236 ? 5.948 15.451 5.442 1.00 92.38 236 SER A CA 1
ATOM 1798 C C . SER A 1 236 ? 6.066 13.945 5.691 1.00 92.38 236 SER A C 1
ATOM 1800 O O . SER A 1 236 ? 5.226 13.342 6.361 1.00 92.38 236 SER A O 1
ATOM 1802 N N . PHE A 1 237 ? 7.131 13.323 5.181 1.00 90.81 237 PHE A N 1
ATOM 1803 C CA . PHE A 1 237 ? 7.369 11.900 5.421 1.00 90.81 237 PHE A CA 1
ATOM 1804 C C . PHE A 1 237 ? 7.645 11.606 6.902 1.00 90.81 237 PHE A C 1
ATOM 1806 O O . PHE A 1 237 ? 7.231 10.576 7.420 1.00 90.81 237 PHE A O 1
ATOM 1813 N N . GLU A 1 238 ? 8.295 12.533 7.604 1.00 89.50 238 GLU A N 1
ATOM 1814 C CA . GLU A 1 238 ? 8.624 12.421 9.028 1.00 89.50 238 GLU A CA 1
ATOM 1815 C C . GLU A 1 238 ? 7.367 12.371 9.904 1.00 89.50 238 GLU A C 1
ATOM 1817 O O . GLU A 1 238 ? 7.342 11.669 10.910 1.00 89.50 238 GLU A O 1
ATOM 1822 N N . SER A 1 239 ? 6.302 13.077 9.512 1.00 92.94 239 SER A N 1
ATOM 1823 C CA . SER A 1 239 ? 5.019 13.046 10.226 1.00 92.94 239 SER A CA 1
ATOM 1824 C C . SER A 1 239 ? 4.121 11.871 9.821 1.00 92.94 239 SER A C 1
ATOM 1826 O O . SER A 1 239 ? 3.080 11.657 10.441 1.00 92.94 239 SER A O 1
ATOM 1828 N N . PHE A 1 240 ? 4.526 11.055 8.841 1.00 93.12 240 PHE A N 1
ATOM 1829 C CA . PHE A 1 240 ? 3.725 9.920 8.380 1.00 93.12 240 PHE A CA 1
ATOM 1830 C C . PHE A 1 240 ? 3.536 8.853 9.461 1.00 93.12 240 PHE A C 1
ATOM 1832 O O . PHE A 1 240 ? 2.437 8.324 9.614 1.00 93.12 240 PHE A O 1
ATOM 1839 N N . GLU A 1 241 ? 4.576 8.587 10.257 1.00 93.12 241 GLU A N 1
ATOM 1840 C CA . GLU A 1 241 ? 4.501 7.671 11.401 1.00 93.12 241 GLU A CA 1
ATOM 1841 C C . GLU A 1 241 ? 3.423 8.105 12.403 1.00 93.12 241 GLU A C 1
ATOM 1843 O O . GLU A 1 241 ? 2.606 7.285 12.825 1.00 93.12 241 GLU A O 1
ATOM 1848 N N . ALA A 1 242 ? 3.381 9.400 12.731 1.00 95.19 242 ALA A N 1
ATOM 1849 C CA . ALA A 1 242 ? 2.396 9.959 13.649 1.00 95.19 242 ALA A CA 1
ATOM 1850 C C . ALA A 1 242 ? 0.971 9.829 13.094 1.00 95.19 242 ALA A C 1
ATOM 1852 O O . ALA A 1 242 ? 0.088 9.344 13.794 1.00 95.19 242 ALA A O 1
ATOM 1853 N N . SER A 1 243 ? 0.750 10.151 11.816 1.00 96.00 243 SER A N 1
ATOM 1854 C CA . SER A 1 243 ? -0.574 10.011 11.195 1.00 96.00 243 SER A CA 1
ATOM 1855 C C . SER A 1 243 ? -1.068 8.561 11.142 1.00 96.00 243 SER A C 1
ATOM 1857 O O . SER A 1 243 ? -2.260 8.309 11.334 1.00 96.00 243 SER A O 1
ATOM 1859 N N . ILE A 1 244 ? -0.171 7.595 10.904 1.00 96.75 244 ILE A N 1
ATOM 1860 C CA . ILE A 1 244 ? -0.508 6.163 10.968 1.00 96.75 244 ILE A CA 1
ATOM 1861 C C . ILE A 1 244 ? -0.903 5.789 12.399 1.00 96.75 244 ILE A C 1
ATOM 1863 O O . ILE A 1 244 ? -1.932 5.142 12.595 1.00 96.75 244 ILE A O 1
ATOM 1867 N N . LYS A 1 245 ? -0.110 6.218 13.388 1.00 96.69 245 LYS A N 1
ATOM 1868 C CA . LYS A 1 245 ? -0.358 5.956 14.807 1.00 96.69 245 LYS A CA 1
ATOM 1869 C C . LYS A 1 245 ? -1.713 6.501 15.258 1.00 96.69 245 LYS A C 1
ATOM 1871 O O . LYS A 1 245 ? -2.525 5.741 15.770 1.00 96.69 245 LYS A O 1
ATOM 1876 N N . GLU A 1 246 ? -1.981 7.778 15.004 1.00 97.62 246 GLU A N 1
ATOM 1877 C CA . GLU A 1 246 ? -3.234 8.446 15.380 1.00 97.62 246 GLU A CA 1
ATOM 1878 C C . GLU A 1 246 ? -4.452 7.765 14.741 1.00 97.62 246 GLU A C 1
ATOM 1880 O O . GLU A 1 246 ? -5.475 7.550 15.390 1.00 97.62 246 GLU A O 1
ATOM 1885 N N . THR A 1 247 ? -4.336 7.365 13.469 1.00 97.56 247 THR A N 1
ATOM 1886 C CA . THR A 1 247 ? -5.408 6.642 12.769 1.00 97.56 247 THR A CA 1
ATOM 1887 C C . THR A 1 247 ? -5.655 5.269 13.395 1.00 97.56 247 THR A C 1
ATOM 1889 O O . THR A 1 247 ? -6.805 4.862 13.564 1.00 97.56 247 THR A O 1
ATOM 1892 N N . TYR A 1 248 ? -4.587 4.553 13.751 1.00 97.44 248 TYR A N 1
ATOM 1893 C CA . TYR A 1 248 ? -4.673 3.253 14.408 1.00 97.44 248 TYR A CA 1
ATOM 1894 C C . TYR A 1 248 ? -5.296 3.358 15.808 1.00 97.44 248 TYR A C 1
ATOM 1896 O O . TYR A 1 248 ? -6.217 2.605 16.123 1.00 97.44 248 TYR A O 1
ATOM 1904 N N . GLU A 1 249 ? -4.837 4.308 16.625 1.00 97.31 249 GLU A N 1
ATOM 1905 C CA . GLU A 1 249 ? -5.340 4.545 17.984 1.00 97.31 249 GLU A CA 1
ATOM 1906 C C . GLU A 1 249 ? -6.827 4.903 17.962 1.00 97.31 249 GLU A C 1
ATOM 1908 O O . GLU A 1 249 ? -7.613 4.269 18.663 1.00 97.31 249 GLU A O 1
ATOM 1913 N N . LYS A 1 250 ? -7.248 5.792 17.055 1.00 97.38 250 LYS A N 1
ATOM 1914 C CA . LYS A 1 250 ? -8.666 6.119 16.860 1.00 97.38 250 LYS A CA 1
ATOM 1915 C C . LYS A 1 250 ? -9.512 4.885 16.530 1.00 97.38 250 LYS A C 1
ATOM 1917 O O . LYS A 1 250 ? -10.603 4.712 17.065 1.00 97.38 250 LYS A O 1
ATOM 1922 N N . LEU A 1 251 ? -9.026 4.000 15.658 1.00 96.94 251 LEU A N 1
ATOM 1923 C CA . LEU A 1 251 ? -9.738 2.763 15.319 1.00 96.94 251 LEU A CA 1
ATOM 1924 C C . LEU A 1 251 ? -9.794 1.767 16.486 1.00 96.94 251 LEU A C 1
ATOM 1926 O O . LEU A 1 251 ? -10.760 1.005 16.587 1.00 96.94 251 LEU A O 1
ATOM 1930 N N . ALA A 1 252 ? -8.778 1.752 17.348 1.00 95.44 252 ALA A N 1
ATOM 1931 C CA . ALA A 1 252 ? -8.775 0.950 18.565 1.00 95.44 252 ALA A CA 1
ATOM 1932 C C . ALA A 1 252 ? -9.762 1.505 19.609 1.00 95.44 252 ALA A C 1
ATOM 1934 O O . ALA A 1 252 ? -10.529 0.735 20.183 1.00 95.44 252 ALA A O 1
ATOM 1935 N N . GLU A 1 253 ? -9.815 2.828 19.790 1.00 96.19 253 GLU A N 1
ATOM 1936 C CA . GLU A 1 253 ? -10.775 3.517 20.667 1.00 96.19 253 GLU A CA 1
ATOM 1937 C C . GLU A 1 253 ? -12.228 3.325 20.212 1.00 96.19 253 GLU A C 1
ATOM 1939 O O . GLU A 1 253 ? -13.113 3.082 21.029 1.00 96.19 253 GLU A O 1
ATOM 1944 N N . GLU A 1 254 ? -12.474 3.347 18.900 1.00 95.50 254 GLU A N 1
ATOM 1945 C CA . GLU A 1 254 ? -13.779 3.031 18.302 1.00 95.50 254 GLU A CA 1
ATOM 1946 C C . GLU A 1 254 ? -14.145 1.532 18.400 1.00 95.50 254 GLU A C 1
ATOM 1948 O O . GLU A 1 254 ? -15.222 1.128 17.956 1.00 95.50 254 GLU A O 1
ATOM 1953 N N . GLY A 1 255 ? -13.254 0.681 18.925 1.00 93.56 255 GLY A N 1
ATOM 1954 C CA . GLY A 1 255 ? -13.457 -0.765 19.045 1.00 93.56 255 GLY A CA 1
ATOM 1955 C C . GLY A 1 255 ? -13.415 -1.526 17.713 1.00 93.56 255 GLY A C 1
ATOM 1956 O O . GLY A 1 255 ? -13.783 -2.699 17.658 1.00 93.56 255 GLY A O 1
ATOM 1957 N N . LYS A 1 256 ? -12.973 -0.886 16.622 1.00 93.31 256 LYS A N 1
ATOM 1958 C CA . LYS A 1 256 ? -12.854 -1.507 15.287 1.00 93.31 256 LYS A CA 1
ATOM 1959 C C . LYS A 1 256 ? -11.606 -2.380 15.158 1.00 93.31 256 LYS A C 1
ATOM 1961 O O . LYS A 1 256 ? -11.594 -3.302 14.335 1.00 93.31 256 LYS A O 1
ATOM 1966 N N . ILE A 1 257 ? -10.573 -2.086 15.947 1.00 93.56 257 ILE A N 1
ATOM 1967 C CA . ILE A 1 257 ? -9.356 -2.889 16.084 1.00 93.56 257 ILE A CA 1
ATOM 1968 C C . ILE A 1 257 ? -9.296 -3.449 17.502 1.00 93.56 257 ILE A C 1
ATOM 1970 O O . ILE A 1 257 ? -9.370 -2.711 18.478 1.00 93.56 257 ILE A O 1
ATOM 1974 N N . THR A 1 258 ? -9.097 -4.760 17.608 1.00 90.81 258 THR A N 1
ATOM 1975 C CA . THR A 1 258 ? -8.657 -5.398 18.849 1.00 90.81 258 THR A CA 1
ATOM 1976 C C . THR A 1 258 ? -7.172 -5.714 18.689 1.00 90.81 258 THR A C 1
ATOM 1978 O O . THR A 1 258 ? -6.852 -6.567 17.857 1.00 90.81 258 THR A O 1
ATOM 1981 N N . PRO A 1 259 ? -6.267 -5.034 19.420 1.00 87.94 259 PRO A N 1
ATOM 1982 C CA . PRO A 1 259 ? -4.833 -5.238 19.270 1.00 87.94 259 PRO A CA 1
ATOM 1983 C C . PRO A 1 259 ? -4.449 -6.708 19.428 1.00 87.94 259 PRO A C 1
ATOM 1985 O O . PRO A 1 259 ? -4.863 -7.381 20.375 1.00 87.94 259 PRO A O 1
ATOM 1988 N N . VAL A 1 260 ? -3.649 -7.207 18.489 1.00 87.25 260 VAL A N 1
ATOM 1989 C CA . VAL A 1 260 ? -3.203 -8.600 18.506 1.00 87.25 260 VAL A CA 1
ATOM 1990 C C . VAL A 1 260 ? -2.213 -8.809 19.650 1.00 87.25 260 VAL A C 1
ATOM 1992 O O . VAL A 1 260 ? -1.222 -8.088 19.766 1.00 87.25 260 VAL A O 1
ATOM 1995 N N . MET A 1 261 ? -2.474 -9.816 20.488 1.00 83.19 261 MET A N 1
ATOM 1996 C CA . MET A 1 261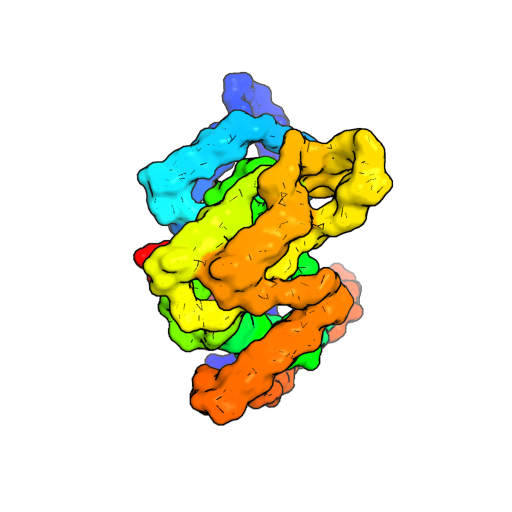 ? -1.546 -10.211 21.546 1.00 83.19 261 MET A CA 1
ATOM 1997 C C . MET A 1 261 ? -0.245 -10.737 20.945 1.00 83.19 261 MET A C 1
ATOM 1999 O O . MET A 1 261 ? -0.251 -11.521 19.993 1.00 83.19 261 MET A O 1
ATOM 2003 N N . GLU A 1 262 ? 0.876 -10.320 21.525 1.00 86.06 262 GLU A N 1
ATOM 2004 C CA . GLU A 1 262 ? 2.179 -10.778 21.069 1.00 86.06 262 GLU A CA 1
ATOM 2005 C C . GLU A 1 262 ? 2.376 -12.252 21.442 1.00 86.06 262 GLU A C 1
ATOM 2007 O O . GLU A 1 262 ? 2.139 -12.662 22.579 1.00 86.06 262 GLU A O 1
ATOM 2012 N N . ILE A 1 263 ? 2.807 -13.050 20.467 1.00 84.75 263 ILE A N 1
ATOM 2013 C CA . ILE A 1 263 ? 3.135 -14.462 20.653 1.00 84.75 263 ILE A CA 1
ATOM 2014 C C . ILE A 1 263 ? 4.644 -14.627 20.541 1.00 84.75 263 ILE A C 1
ATOM 2016 O O . ILE A 1 263 ? 5.286 -13.951 19.743 1.00 84.75 263 ILE A O 1
ATOM 2020 N N . THR A 1 264 ? 5.225 -15.542 21.310 1.00 83.75 264 THR A N 1
ATOM 2021 C CA . THR A 1 264 ? 6.642 -15.863 21.143 1.00 83.75 264 THR A CA 1
ATOM 2022 C C . THR A 1 264 ? 6.831 -16.568 19.796 1.00 83.75 264 THR A C 1
ATOM 2024 O O . THR A 1 264 ? 6.195 -17.605 19.573 1.00 83.75 264 THR A O 1
ATOM 2027 N N . PRO A 1 265 ? 7.665 -16.039 18.880 1.00 81.88 265 PRO A N 1
ATOM 2028 C CA . PRO A 1 265 ? 7.955 -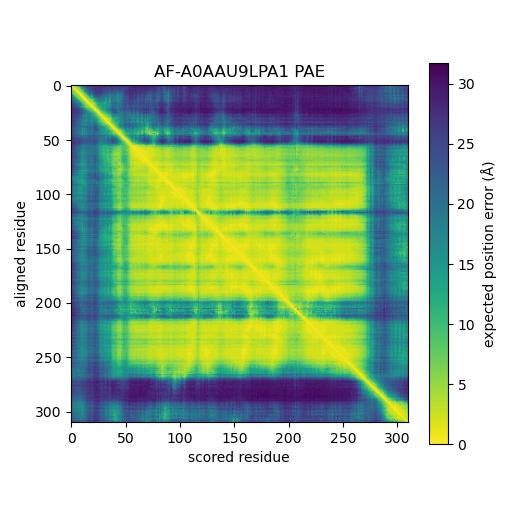16.731 17.633 1.00 81.88 265 PRO A CA 1
ATOM 2029 C C . PRO A 1 265 ? 8.664 -18.060 17.937 1.00 81.88 265 PRO A C 1
ATOM 2031 O O . PRO A 1 265 ? 9.387 -18.156 18.932 1.00 81.88 265 PRO A O 1
ATOM 2034 N N . PRO A 1 266 ? 8.479 -19.100 17.107 1.00 76.56 266 PRO A N 1
ATOM 2035 C CA . PRO A 1 266 ? 9.159 -20.368 17.324 1.00 76.56 266 PRO A CA 1
ATOM 2036 C C . PRO A 1 266 ? 10.674 -20.170 17.272 1.00 76.56 266 PRO A C 1
ATOM 2038 O O . PRO A 1 266 ? 11.196 -19.452 16.417 1.00 76.56 266 PRO A O 1
ATOM 2041 N N . HIS A 1 267 ? 11.374 -20.815 18.203 1.00 76.31 267 HIS A N 1
ATOM 2042 C CA . HIS A 1 267 ? 12.825 -20.750 18.279 1.00 76.31 267 HIS A CA 1
ATOM 2043 C C . HIS A 1 267 ? 13.433 -21.420 17.046 1.00 76.31 267 HIS A C 1
ATOM 2045 O O . HIS A 1 267 ? 13.227 -22.611 16.808 1.00 76.31 267 HIS A O 1
ATOM 2051 N N . LEU A 1 268 ? 14.200 -20.656 16.275 1.00 70.75 268 LEU A N 1
ATOM 2052 C CA . LEU A 1 268 ? 14.961 -21.180 15.151 1.00 70.75 268 LEU A CA 1
ATOM 2053 C C . LEU A 1 268 ? 16.391 -21.454 15.618 1.00 70.75 268 LEU A C 1
ATOM 2055 O O . LEU A 1 268 ? 16.958 -20.628 16.335 1.00 70.75 268 LEU A O 1
ATOM 2059 N N . PRO A 1 269 ? 16.977 -22.610 15.268 1.00 69.88 269 PRO A N 1
ATOM 2060 C CA . PRO A 1 269 ? 18.361 -22.885 15.616 1.00 69.88 269 PRO A CA 1
ATOM 2061 C C . PRO A 1 269 ? 19.278 -21.816 14.993 1.00 69.88 269 PRO A C 1
ATOM 2063 O O . PRO A 1 269 ? 19.009 -21.358 13.876 1.00 69.88 269 PRO A O 1
ATOM 2066 N N . PRO A 1 270 ? 20.350 -21.395 15.688 1.00 63.91 270 PRO A N 1
ATOM 2067 C CA . PRO A 1 270 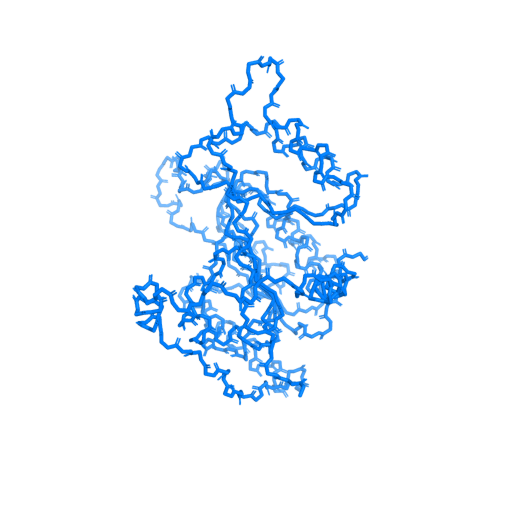? 21.318 -20.458 15.132 1.00 63.91 270 PRO A CA 1
ATOM 2068 C C . PRO A 1 270 ? 21.906 -21.000 13.825 1.00 63.91 270 PRO A C 1
ATOM 2070 O O . PRO A 1 270 ? 22.238 -22.181 13.736 1.00 63.91 270 PRO A O 1
ATOM 2073 N N . LYS A 1 271 ? 22.113 -20.126 12.832 1.00 56.28 271 LYS A N 1
ATOM 2074 C CA . LYS A 1 271 ? 22.738 -20.485 11.540 1.00 56.28 271 LYS A CA 1
ATOM 2075 C C . LYS A 1 271 ? 24.137 -21.108 11.672 1.00 56.28 271 LYS A C 1
ATOM 2077 O O . LYS A 1 271 ? 24.610 -21.745 10.740 1.00 56.28 271 LYS A O 1
ATOM 2082 N N . GLU A 1 272 ? 24.805 -20.947 12.813 1.00 46.69 272 GLU A N 1
ATOM 2083 C CA . GLU A 1 272 ? 26.114 -21.557 13.087 1.00 46.69 272 GLU A CA 1
ATOM 2084 C C . GLU A 1 272 ? 26.062 -23.093 13.182 1.00 46.69 272 GLU A C 1
ATOM 2086 O O . GLU A 1 272 ? 27.088 -23.750 13.005 1.00 46.69 272 GLU A O 1
ATOM 2091 N N . VAL A 1 273 ? 24.874 -23.677 13.375 1.00 41.44 273 VAL A N 1
ATOM 2092 C CA . VAL A 1 273 ? 24.672 -25.134 13.383 1.00 41.44 273 VAL A CA 1
ATOM 2093 C C . VAL A 1 273 ? 24.755 -25.733 11.965 1.00 41.44 273 VAL A C 1
ATOM 2095 O O . VAL A 1 273 ? 25.101 -26.904 11.816 1.00 41.44 273 VAL A O 1
ATOM 2098 N N . ASP A 1 274 ? 24.560 -24.937 10.906 1.00 41.66 274 ASP A N 1
ATOM 2099 C CA . ASP A 1 274 ? 24.578 -25.433 9.520 1.00 41.66 274 ASP A CA 1
ATOM 2100 C C . ASP A 1 274 ? 26.002 -25.656 8.975 1.00 41.66 274 ASP A C 1
ATOM 2102 O O . ASP A 1 274 ? 26.221 -26.559 8.168 1.00 41.66 274 ASP A O 1
ATOM 2106 N N . ASN A 1 275 ? 27.002 -24.901 9.452 1.00 37.97 275 ASN A N 1
ATOM 2107 C CA . ASN A 1 275 ? 28.394 -25.102 9.023 1.00 37.97 275 ASN A CA 1
ATOM 2108 C C . ASN A 1 275 ? 29.043 -26.344 9.659 1.00 37.97 275 ASN A C 1
ATOM 2110 O O . ASN A 1 275 ? 29.931 -26.934 9.051 1.00 37.97 275 ASN A O 1
ATOM 2114 N N . TRP A 1 276 ? 28.593 -26.777 10.842 1.00 35.50 276 TRP A N 1
ATOM 2115 C CA . TRP A 1 276 ? 29.061 -28.026 11.462 1.00 35.50 276 TRP A CA 1
ATOM 2116 C C . TRP A 1 276 ? 28.390 -29.269 10.859 1.00 35.50 276 TRP A C 1
ATOM 2118 O O . TRP A 1 276 ? 29.038 -30.303 10.715 1.00 35.50 276 TRP A O 1
ATOM 2128 N N . LEU A 1 277 ? 27.124 -29.165 10.439 1.00 37.38 277 LEU A N 1
ATOM 2129 C CA . LEU A 1 277 ? 26.367 -30.276 9.846 1.00 37.38 277 LEU A CA 1
ATOM 2130 C C . LEU A 1 277 ? 26.752 -30.595 8.391 1.00 37.38 277 LEU A C 1
ATOM 2132 O O . LEU A 1 277 ? 26.476 -31.693 7.918 1.00 37.38 277 LEU A O 1
ATOM 2136 N N . LEU A 1 278 ? 27.402 -29.669 7.679 1.00 41.31 278 LEU A N 1
ATOM 2137 C CA . LEU A 1 278 ? 27.878 -29.891 6.307 1.00 41.31 278 LEU A CA 1
ATOM 2138 C C . LEU A 1 278 ? 29.240 -30.603 6.230 1.00 41.31 278 LEU A C 1
ATOM 2140 O O . LEU A 1 278 ? 29.610 -31.078 5.156 1.00 41.31 278 LEU A O 1
ATOM 2144 N N . HIS A 1 279 ? 29.977 -30.688 7.343 1.00 37.12 279 HIS A N 1
ATOM 2145 C CA . HIS A 1 279 ? 31.302 -31.317 7.395 1.00 37.12 279 HIS A CA 1
ATOM 2146 C C . HIS A 1 279 ? 31.301 -32.756 7.917 1.00 37.12 279 HIS A C 1
ATOM 2148 O O . HIS A 1 279 ? 32.271 -33.474 7.671 1.00 37.12 279 HIS A O 1
ATOM 2154 N N . ASP A 1 280 ? 30.232 -33.194 8.580 1.00 30.31 280 ASP A N 1
ATOM 2155 C CA . ASP A 1 280 ? 30.120 -34.563 9.070 1.00 30.31 280 ASP A CA 1
ATOM 2156 C C . ASP A 1 280 ? 29.349 -35.418 8.053 1.00 30.31 280 ASP A C 1
ATOM 2158 O O . ASP A 1 280 ? 28.198 -35.144 7.709 1.00 30.31 280 ASP A O 1
ATOM 2162 N N . ALA A 1 281 ? 30.002 -36.447 7.514 1.00 34.66 281 ALA A N 1
ATOM 2163 C CA . ALA A 1 281 ? 29.511 -37.290 6.417 1.00 34.66 281 ALA A CA 1
ATOM 2164 C C . ALA A 1 281 ? 28.351 -38.233 6.817 1.00 34.66 281 ALA A C 1
ATOM 2166 O O . ALA A 1 281 ? 28.144 -39.275 6.192 1.00 34.66 281 ALA A O 1
ATOM 2167 N N . THR A 1 282 ? 27.590 -37.880 7.850 1.00 32.38 282 THR A N 1
ATOM 2168 C CA . THR A 1 282 ? 26.756 -38.809 8.622 1.00 32.38 282 THR A CA 1
ATOM 2169 C C . THR A 1 282 ? 25.258 -38.649 8.359 1.00 32.38 282 THR A C 1
ATOM 2171 O O . THR A 1 282 ? 24.469 -39.436 8.870 1.00 32.38 282 THR A O 1
ATOM 2174 N N . ILE A 1 283 ? 24.824 -37.702 7.512 1.00 35.44 283 ILE A N 1
ATOM 2175 C CA . ILE A 1 283 ? 23.414 -37.600 7.087 1.00 35.44 283 ILE A CA 1
ATOM 2176 C C . ILE A 1 283 ? 23.311 -37.608 5.558 1.00 35.44 283 ILE A C 1
ATOM 2178 O O . ILE A 1 283 ? 23.046 -36.607 4.895 1.00 35.44 283 ILE A O 1
ATOM 2182 N N . ARG A 1 284 ? 23.501 -38.800 4.989 1.00 31.66 284 ARG A N 1
ATOM 2183 C CA . ARG A 1 284 ? 23.096 -39.161 3.623 1.00 31.66 284 ARG A CA 1
ATOM 2184 C C . ARG A 1 284 ? 21.989 -40.218 3.656 1.00 31.66 284 ARG A C 1
ATOM 2186 O O . ARG A 1 284 ? 22.089 -41.206 2.956 1.00 31.66 284 ARG A O 1
ATOM 2193 N N . GLU A 1 285 ? 20.933 -40.044 4.451 1.00 36.91 285 GLU A N 1
ATOM 2194 C CA . GLU A 1 285 ? 19.776 -40.958 4.394 1.00 36.91 285 GLU A CA 1
ATOM 2195 C C . GLU A 1 285 ? 18.548 -40.376 5.120 1.00 36.91 285 GLU A C 1
ATOM 2197 O O . GLU A 1 285 ? 18.283 -40.706 6.266 1.00 36.91 285 GLU A O 1
ATOM 2202 N N . ALA A 1 286 ? 17.806 -39.461 4.474 1.00 31.19 286 ALA A N 1
ATOM 2203 C CA . ALA A 1 286 ? 16.431 -39.104 4.891 1.00 31.19 286 ALA A CA 1
ATOM 2204 C C . ALA A 1 286 ? 15.613 -38.276 3.868 1.00 31.19 286 ALA A C 1
ATOM 2206 O O . ALA A 1 286 ? 14.548 -37.770 4.210 1.00 31.19 286 ALA A O 1
ATOM 2207 N N . TYR A 1 287 ? 16.047 -38.109 2.612 1.00 31.22 287 TYR A N 1
ATOM 2208 C CA . TYR A 1 287 ? 15.274 -37.357 1.606 1.00 31.22 287 TYR A CA 1
ATOM 2209 C C . TYR A 1 287 ? 14.658 -38.291 0.566 1.00 31.22 287 TYR A C 1
ATOM 2211 O O . TYR A 1 287 ? 15.077 -38.350 -0.585 1.00 31.22 287 TYR A O 1
ATOM 2219 N N . GLY A 1 288 ? 13.639 -39.031 0.995 1.00 29.19 288 GLY A N 1
ATOM 2220 C CA . GLY A 1 288 ? 12.884 -39.939 0.137 1.00 29.19 288 GLY A CA 1
ATOM 2221 C C . GLY A 1 288 ? 11.468 -40.158 0.651 1.00 29.19 288 GLY A C 1
ATOM 2222 O O . GLY A 1 288 ? 11.101 -41.291 0.929 1.00 29.19 288 GLY A O 1
ATOM 2223 N N . GLY A 1 289 ? 10.673 -39.093 0.832 1.00 32.88 289 GLY A N 1
ATOM 2224 C CA . GLY A 1 289 ? 9.268 -39.302 1.220 1.00 32.88 289 GLY A CA 1
ATOM 2225 C C . GLY A 1 289 ? 8.386 -38.111 1.602 1.00 32.88 289 GLY A C 1
ATOM 2226 O O . GLY A 1 289 ? 7.213 -38.334 1.875 1.00 32.88 289 GLY A O 1
ATOM 2227 N N . LEU A 1 290 ? 8.865 -36.860 1.615 1.00 37.06 290 LEU A N 1
ATOM 2228 C CA . LEU A 1 290 ? 8.116 -35.738 2.221 1.00 37.06 290 LEU A CA 1
ATOM 2229 C C . LEU A 1 290 ? 7.551 -34.683 1.244 1.00 37.06 290 LEU A C 1
ATOM 2231 O O . LEU A 1 290 ? 7.340 -33.538 1.628 1.00 37.06 290 LEU A O 1
ATOM 2235 N N . ASN A 1 291 ? 7.273 -35.042 -0.016 1.00 43.91 291 ASN A N 1
ATOM 2236 C CA . ASN A 1 291 ? 6.999 -34.043 -1.066 1.00 43.91 291 ASN A CA 1
ATOM 2237 C C . ASN A 1 291 ? 5.526 -33.818 -1.473 1.00 43.91 291 ASN A C 1
ATOM 2239 O O . ASN A 1 291 ? 5.263 -32.845 -2.172 1.00 43.91 291 ASN A O 1
ATOM 2243 N N . TYR A 1 292 ? 4.549 -34.630 -1.049 1.00 34.88 292 TYR A N 1
ATOM 2244 C CA . TYR A 1 292 ? 3.154 -34.479 -1.527 1.00 34.88 292 TYR A CA 1
ATOM 2245 C C . TYR A 1 292 ? 2.212 -33.747 -0.556 1.00 34.88 292 TYR A C 1
ATOM 2247 O O . TYR A 1 292 ? 1.469 -32.856 -0.967 1.00 34.88 292 TYR A O 1
ATOM 2255 N N . GLU A 1 293 ? 2.260 -34.066 0.737 1.00 32.44 293 GLU A N 1
ATOM 2256 C CA . GLU A 1 293 ? 1.394 -33.465 1.768 1.00 32.44 293 GLU A CA 1
ATOM 2257 C C . GLU A 1 293 ? 1.676 -31.964 1.964 1.00 32.44 293 GLU A C 1
ATOM 2259 O O . GLU A 1 293 ? 0.755 -31.145 1.972 1.00 32.44 293 GLU A O 1
ATOM 2264 N N . ILE A 1 294 ? 2.958 -31.579 2.023 1.00 38.22 294 ILE A N 1
ATOM 2265 C CA . ILE A 1 294 ? 3.384 -30.175 2.145 1.00 38.22 294 ILE A CA 1
ATOM 2266 C C . ILE A 1 294 ? 2.987 -29.382 0.896 1.00 38.22 294 ILE A C 1
ATOM 2268 O O . ILE A 1 294 ? 2.506 -28.256 1.008 1.00 38.22 294 ILE A O 1
ATOM 2272 N N . PHE A 1 295 ? 3.106 -29.981 -0.291 1.00 33.28 295 PHE A N 1
ATOM 2273 C CA . PHE A 1 295 ? 2.701 -29.347 -1.543 1.00 33.28 295 PHE A CA 1
ATOM 2274 C C . PHE A 1 295 ? 1.178 -29.151 -1.622 1.00 33.28 295 PHE A C 1
ATOM 2276 O O . PHE A 1 295 ? 0.703 -28.112 -2.081 1.00 33.28 295 PHE A O 1
ATOM 2283 N N . HIS A 1 296 ? 0.385 -30.098 -1.111 1.00 38.47 296 HIS A N 1
ATOM 2284 C CA . HIS A 1 296 ? -1.069 -29.952 -1.004 1.00 38.47 296 HIS A CA 1
ATOM 2285 C C . HIS A 1 296 ? -1.496 -28.913 0.038 1.00 38.47 296 HIS A C 1
ATOM 2287 O O . HIS A 1 296 ? -2.444 -28.162 -0.213 1.00 38.47 296 HIS A O 1
ATOM 2293 N N . LEU A 1 297 ? -0.802 -28.835 1.178 1.00 39.25 297 LEU A N 1
ATOM 2294 C CA . LEU A 1 297 ? -1.036 -27.810 2.194 1.00 39.25 297 LEU A CA 1
ATOM 2295 C C . LEU A 1 297 ? -0.665 -26.420 1.660 1.00 39.25 297 LEU A C 1
ATOM 2297 O O . LEU A 1 297 ? -1.474 -25.501 1.766 1.00 39.25 297 LEU A O 1
ATOM 2301 N N . PHE A 1 298 ? 0.481 -26.295 0.983 1.00 41.72 298 PHE A N 1
ATOM 2302 C CA . PHE A 1 298 ? 0.879 -25.105 0.230 1.00 41.72 298 PHE A CA 1
ATOM 2303 C C . PHE A 1 298 ? -0.203 -24.717 -0.778 1.00 41.72 298 PHE A C 1
ATOM 2305 O O . PHE A 1 298 ? -0.704 -23.599 -0.741 1.00 41.72 298 PHE A O 1
ATOM 2312 N N . ARG A 1 299 ? -0.672 -25.658 -1.606 1.00 41.34 299 ARG A N 1
ATOM 2313 C CA . ARG A 1 299 ? -1.723 -25.406 -2.601 1.00 41.34 299 ARG A CA 1
ATOM 2314 C C . ARG A 1 299 ? -3.054 -25.000 -1.961 1.00 41.34 299 ARG A C 1
ATOM 2316 O O . ARG A 1 299 ? -3.761 -24.188 -2.549 1.00 41.34 299 ARG A O 1
ATOM 2323 N N . ARG A 1 300 ? -3.423 -25.519 -0.781 1.00 44.06 300 ARG A N 1
ATOM 2324 C CA . ARG A 1 300 ? -4.646 -25.116 -0.051 1.00 44.06 300 ARG A CA 1
ATOM 2325 C C . ARG A 1 300 ? -4.513 -23.736 0.586 1.00 44.06 300 ARG A C 1
ATOM 2327 O O . ARG A 1 300 ? -5.440 -22.944 0.440 1.00 44.06 300 ARG A O 1
ATOM 2334 N N . THR A 1 301 ? -3.403 -23.446 1.261 1.00 44.22 301 THR A N 1
ATOM 2335 C CA . THR A 1 301 ? -3.148 -22.139 1.888 1.00 44.22 301 THR A CA 1
ATOM 2336 C C . THR A 1 301 ? -3.010 -21.057 0.827 1.00 44.22 301 THR A C 1
ATOM 2338 O O . THR A 1 301 ? -3.672 -20.028 0.930 1.00 44.22 301 THR A O 1
ATOM 2341 N N . MET A 1 302 ? -2.271 -21.349 -0.249 1.00 43.59 302 MET A N 1
ATOM 2342 C CA . MET A 1 302 ? -2.178 -20.496 -1.425 1.00 43.59 302 MET A CA 1
ATOM 2343 C C . MET A 1 302 ? -3.577 -20.311 -2.013 1.00 43.59 302 MET A C 1
ATOM 2345 O O . MET A 1 302 ? -4.080 -19.209 -1.937 1.00 43.59 302 MET A O 1
ATOM 2349 N N . ARG A 1 303 ? -4.313 -21.351 -2.437 1.00 44.00 303 ARG A N 1
ATOM 2350 C CA . ARG A 1 303 ? -5.691 -21.189 -2.969 1.00 44.00 303 ARG A CA 1
ATOM 2351 C C . ARG A 1 303 ? -6.639 -20.407 -2.055 1.00 44.00 303 ARG A C 1
ATOM 2353 O O . ARG A 1 303 ? -7.508 -19.710 -2.562 1.00 44.00 303 ARG A O 1
ATOM 2360 N N . ARG A 1 304 ? -6.519 -20.529 -0.731 1.00 45.19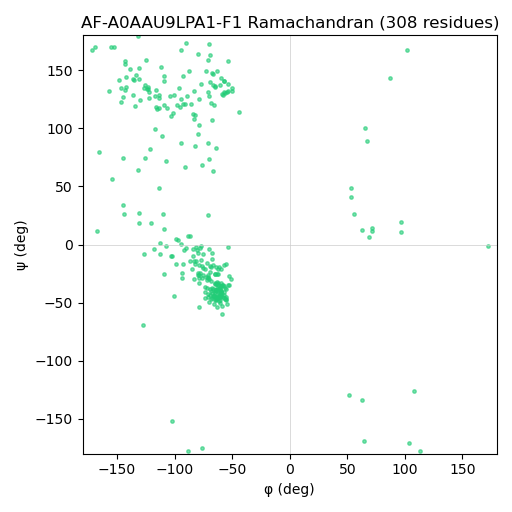 304 ARG A N 1
ATOM 2361 C CA . ARG A 1 304 ? -7.354 -19.784 0.225 1.00 45.19 304 ARG A CA 1
ATOM 2362 C C . ARG A 1 304 ? -6.980 -18.301 0.281 1.00 45.19 304 ARG A C 1
ATOM 2364 O O . ARG A 1 304 ? -7.883 -17.477 0.366 1.00 45.19 304 ARG A O 1
ATOM 2371 N N . TRP A 1 305 ? -5.693 -17.974 0.187 1.00 43.34 305 TRP A N 1
ATOM 2372 C CA . TRP A 1 305 ? -5.221 -16.604 -0.008 1.00 43.34 305 TRP A CA 1
ATOM 2373 C C . TRP A 1 305 ? -5.586 -16.078 -1.407 1.00 43.34 305 TRP A C 1
ATOM 2375 O O . TRP A 1 305 ? -6.194 -15.022 -1.511 1.00 43.34 305 TRP A O 1
ATOM 2385 N N . LEU A 1 306 ? -5.353 -16.857 -2.468 1.00 41.12 306 LEU A N 1
ATOM 2386 C CA . LEU A 1 306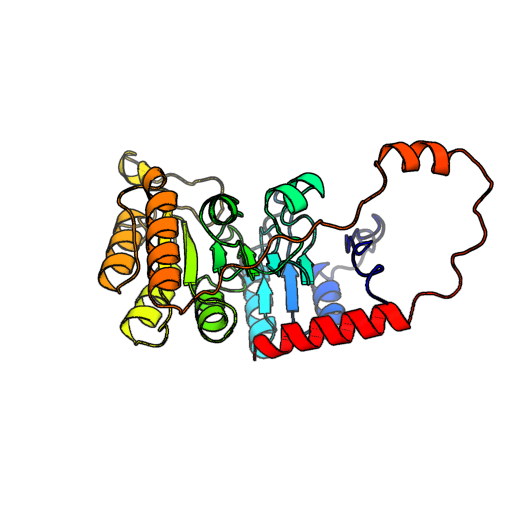 ? -5.645 -16.524 -3.871 1.00 41.12 306 LEU A CA 1
ATOM 2387 C C . LEU A 1 306 ? -7.143 -16.256 -4.119 1.00 41.12 306 LEU A C 1
ATOM 2389 O O . LEU A 1 306 ? -7.485 -15.351 -4.866 1.00 41.12 306 LEU A O 1
ATOM 2393 N N . ARG A 1 307 ? -8.055 -16.970 -3.444 1.00 43.12 307 ARG A N 1
ATOM 2394 C CA . ARG A 1 307 ? -9.510 -16.704 -3.509 1.00 43.12 307 ARG A CA 1
ATOM 2395 C C . ARG A 1 307 ? -9.939 -15.377 -2.886 1.00 43.12 307 ARG A C 1
ATOM 2397 O O . ARG A 1 307 ? -11.083 -14.999 -3.071 1.00 43.12 307 ARG A O 1
ATOM 2404 N N . SER A 1 308 ? -9.074 -14.692 -2.138 1.00 45.22 308 SER A N 1
ATOM 2405 C CA . SER A 1 308 ? -9.368 -13.337 -1.647 1.00 45.22 308 SER A CA 1
ATOM 2406 C C . SER A 1 308 ? -9.104 -12.246 -2.696 1.00 45.22 308 SER A C 1
ATOM 2408 O O . SER A 1 308 ? -9.327 -11.070 -2.420 1.00 45.22 308 SER A O 1
ATOM 2410 N N . PHE A 1 309 ? -8.610 -12.628 -3.881 1.00 35.28 309 PHE A N 1
ATOM 2411 C CA . PHE A 1 309 ? -8.288 -11.726 -4.987 1.00 35.28 309 PHE A CA 1
ATOM 2412 C C . PHE A 1 309 ? -9.314 -11.712 -6.132 1.00 35.28 309 PHE A C 1
ATOM 2414 O O . PHE A 1 309 ? -9.194 -10.859 -7.008 1.00 35.28 309 PHE A O 1
ATOM 2421 N N . ILE A 1 310 ? -10.282 -12.635 -6.132 1.00 34.72 310 ILE A N 1
ATOM 2422 C CA . ILE A 1 310 ? -11.411 -12.712 -7.079 1.00 34.72 310 ILE A CA 1
ATOM 2423 C C . ILE A 1 310 ? -12.676 -12.342 -6.311 1.00 34.72 310 ILE A C 1
ATOM 2425 O O . ILE A 1 310 ? -13.484 -11.556 -6.848 1.00 34.72 310 ILE A O 1
#